Protein AF-A0A653VV09-F1 (afdb_monomer_lite)

Foldseek 3Di:
DDDDDDDDDPVPDPPPDDDPPDPPPPDPDPDPPDPDPDDDPPPPDDDDDDDDDDDDDDDDDDDDDDDDDDDDDDDDDDDDDDDDDDDDDDDDDDDDDPDCVVVVVVVVVVVVVCCVVVVVVCVVVCVVVCCVVCVVVPDAADDWDWDDAQDWDDGHQKTWHGDWHWDADPVQWIWIPPTKIAGQDAPPVSWADWDWKKKFFDQVPDGPFIKIWTWDRHDHGGMTHTGITGPHHDDPRTDIIIMGHHD

pLDDT: mean 71.34, std 20.52, range [32.19, 98.06]

Sequence (247 aa):
MSDEKPPESPWDRPYQGDPPPDTSYRGPEQVPQQPPYGQQPPAYGAPPQGQPHPYGQQPHPQQNPYGGQPTGYPQQPPYGQPPYGAPGGYAYGGPVKKSNTTRNVLLIVLGVVILFFAGCAALVIGLVAGVDNAVEEGITGGDPVVVEEGEAFSFDGLDADQGWSMGRENVGGSTIKGLRVTATEEGPLGSGISSVLIFRFYAGSENIAEITCSGNQVGVGESSRMDCFSADAVPRGYDEIRVGGYF

Secondary structure (DSSP, 8-state):
----PPPPPGGGS---PPPPP-TT---------PPPS--PPP---PPPP--PPPP------------------------------------PPPP----THHHHHHHHHHHHHHHHHHHHHHHHHHHHHHHHHHHHHSS-SSPPEEE-TT--EEETTEEEPTT-EEEE-TTS-EEEES-EEEE-S--TTSSPBP-EEEEEEEETTEEEEEEEEEE--B-BT-EEEEEEE-SSPPPTT--EEEEEEE-

Radius of gyration: 41.55 Å; chains: 1; bounding box: 114×61×120 Å

Structure (mmCIF, N/CA/C/O backbone):
data_AF-A0A653VV09-F1
#
_entry.id   AF-A0A653VV09-F1
#
loop_
_atom_site.group_PDB
_atom_site.id
_atom_site.type_symbol
_atom_site.label_atom_id
_atom_site.label_alt_id
_atom_site.label_comp_id
_atom_site.label_asym_id
_atom_site.label_entity_id
_atom_site.label_seq_id
_atom_site.pdbx_PDB_ins_code
_atom_site.Cartn_x
_atom_site.Cartn_y
_atom_site.Cartn_z
_atom_site.occupancy
_atom_site.B_iso_or_equiv
_atom_site.auth_seq_id
_atom_site.auth_comp_id
_atom_site.auth_asym_id
_atom_site.auth_atom_id
_atom_site.pdbx_PDB_model_num
ATOM 1 N N . MET A 1 1 ? -21.104 4.087 51.522 1.00 49.75 1 MET A N 1
ATOM 2 C CA . MET A 1 1 ? -20.381 3.755 50.282 1.00 49.75 1 MET A CA 1
ATOM 3 C C . MET A 1 1 ? -21.415 3.854 49.189 1.00 49.75 1 MET A C 1
ATOM 5 O O . MET A 1 1 ? -22.287 3.003 49.128 1.00 49.75 1 MET A O 1
ATOM 9 N N . SER A 1 2 ? -21.438 4.993 48.506 1.00 59.56 2 SER A N 1
ATOM 10 C CA . SER A 1 2 ? -22.367 5.244 47.409 1.00 59.56 2 SER A CA 1
ATOM 11 C C . SER A 1 2 ? -21.684 4.759 46.137 1.00 59.56 2 SER A C 1
ATOM 13 O O . SER A 1 2 ? -20.599 5.241 45.823 1.00 59.56 2 SER A O 1
ATOM 15 N N . ASP A 1 3 ? -22.279 3.771 45.476 1.00 58.28 3 ASP A N 1
ATOM 16 C CA . ASP A 1 3 ? -21.852 3.286 44.167 1.00 58.28 3 ASP A CA 1
ATOM 17 C C . ASP A 1 3 ? -22.173 4.349 43.113 1.00 58.28 3 ASP A C 1
ATOM 19 O O . ASP A 1 3 ? -23.327 4.547 42.728 1.00 58.28 3 ASP A O 1
ATOM 23 N N . GLU A 1 4 ? -21.149 5.076 42.676 1.00 63.06 4 GLU A N 1
ATOM 24 C CA . GLU A 1 4 ? -21.255 6.030 41.578 1.00 63.06 4 GLU A CA 1
ATOM 25 C C . GLU A 1 4 ? -21.076 5.257 40.262 1.00 63.06 4 GLU A C 1
ATOM 27 O O . GLU A 1 4 ? -19.996 4.751 39.956 1.00 63.06 4 GLU A O 1
ATOM 32 N N . LYS A 1 5 ? -22.178 5.082 39.518 1.00 66.81 5 LYS A N 1
ATOM 33 C CA . LYS A 1 5 ? -22.192 4.404 38.213 1.00 66.81 5 LYS A CA 1
ATOM 34 C C . LYS A 1 5 ? -21.286 5.188 37.243 1.00 66.81 5 LYS A C 1
ATOM 36 O O . LYS A 1 5 ? -21.496 6.393 37.100 1.00 66.81 5 LYS A O 1
ATOM 41 N N . PRO A 1 6 ? -20.314 4.545 36.568 1.00 75.88 6 PRO A N 1
ATOM 42 C CA . PRO A 1 6 ? -19.439 5.230 35.624 1.00 75.88 6 PRO A CA 1
ATOM 43 C C . PRO A 1 6 ? -20.242 5.819 34.448 1.00 75.88 6 PRO A C 1
ATOM 45 O O . PRO A 1 6 ? -21.268 5.245 34.064 1.00 75.88 6 PRO A O 1
ATOM 48 N N . PRO A 1 7 ? -19.807 6.964 33.888 1.00 74.25 7 PRO A N 1
ATOM 49 C CA . PRO A 1 7 ? -20.471 7.593 32.751 1.00 74.25 7 PRO A CA 1
ATOM 50 C C . PRO A 1 7 ? -20.451 6.660 31.535 1.00 74.25 7 PRO A C 1
ATOM 52 O O . PRO A 1 7 ? -19.431 6.047 31.226 1.00 74.25 7 PRO A O 1
ATOM 55 N N . GLU A 1 8 ? -21.595 6.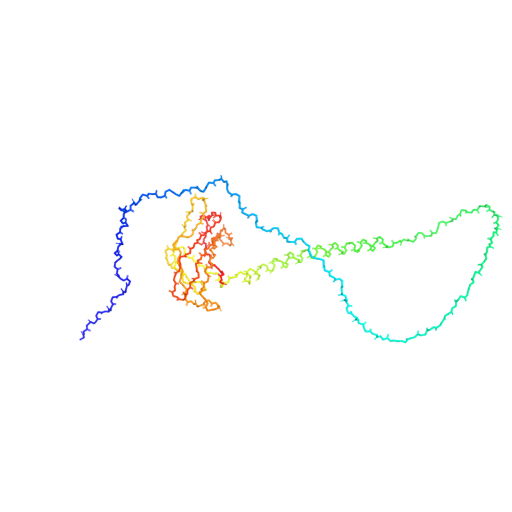544 30.861 1.00 69.75 8 GLU A N 1
ATOM 56 C CA . GLU A 1 8 ? -21.763 5.699 29.676 1.00 69.75 8 GLU A CA 1
ATOM 57 C C . GLU A 1 8 ? -20.874 6.192 28.525 1.00 69.75 8 GLU A C 1
ATOM 59 O O . GLU A 1 8 ? -20.805 7.391 28.234 1.00 69.75 8 GLU A O 1
ATOM 64 N N . SER A 1 9 ? -20.179 5.250 27.885 1.00 71.56 9 SER A N 1
ATOM 65 C CA . SER A 1 9 ? -19.297 5.504 26.750 1.00 71.56 9 SER A CA 1
ATOM 66 C C . SER A 1 9 ? -20.107 6.042 25.560 1.00 71.56 9 SER A C 1
ATOM 68 O O . SER A 1 9 ? -21.168 5.493 25.252 1.00 71.56 9 SER A O 1
ATOM 70 N N . PRO A 1 10 ? -19.625 7.068 24.829 1.00 74.38 10 PRO A N 1
ATOM 71 C CA . PRO A 1 10 ? -20.278 7.562 23.612 1.00 74.38 10 PRO A CA 1
ATOM 72 C C . PRO A 1 10 ? -20.514 6.476 22.550 1.00 74.38 10 PRO A C 1
ATOM 74 O O . PRO A 1 10 ? -21.385 6.638 21.695 1.00 74.38 10 PRO A O 1
ATOM 77 N N . TRP A 1 11 ? -19.760 5.377 22.629 1.00 70.12 11 TRP A N 1
ATOM 78 C CA . TRP A 1 11 ? -19.778 4.254 21.696 1.00 70.12 11 TRP A CA 1
ATOM 79 C C . TRP A 1 11 ? -20.849 3.194 22.004 1.00 70.12 11 TRP A C 1
ATOM 81 O O . TRP A 1 11 ? -21.142 2.378 21.137 1.00 70.12 11 TRP A O 1
ATOM 91 N N . ASP A 1 12 ? -21.495 3.235 23.178 1.00 72.31 12 ASP A N 1
ATOM 92 C CA . ASP A 1 12 ? -22.568 2.294 23.558 1.00 72.31 12 ASP A CA 1
ATOM 93 C C . ASP A 1 12 ? -23.956 2.701 23.021 1.00 72.31 12 ASP A C 1
ATOM 95 O O . ASP A 1 12 ? -24.977 2.090 23.351 1.00 72.31 12 ASP A O 1
ATOM 99 N N . ARG A 1 13 ? -24.036 3.745 22.184 1.00 73.75 13 ARG A N 1
ATOM 100 C CA . ARG A 1 13 ? -25.310 4.163 21.587 1.00 73.75 13 ARG A CA 1
ATOM 101 C C . ARG A 1 13 ? -25.714 3.182 20.480 1.00 73.75 13 ARG A C 1
ATOM 103 O O . ARG A 1 13 ? -24.983 3.059 19.498 1.00 73.75 13 ARG A O 1
ATOM 110 N N . PRO A 1 14 ? -26.888 2.528 20.570 1.00 67.94 14 PRO A N 1
ATOM 111 C CA . PRO A 1 14 ? -27.385 1.705 19.479 1.00 67.94 14 PRO A CA 1
ATOM 112 C C . PRO A 1 14 ? -27.566 2.572 18.231 1.00 67.94 14 PRO A C 1
ATOM 114 O O . PRO A 1 14 ? -28.184 3.637 18.292 1.00 67.94 14 PRO A O 1
ATOM 117 N N . TYR A 1 15 ? -27.011 2.106 17.112 1.00 62.84 15 TYR A N 1
ATOM 118 C CA . TYR A 1 15 ? -27.116 2.742 15.802 1.00 62.84 15 TYR A CA 1
ATOM 119 C C . TYR A 1 15 ? -28.603 2.859 15.431 1.00 62.84 15 TYR A C 1
ATOM 121 O O . TYR A 1 15 ? -29.245 1.882 15.042 1.00 62.84 15 TYR A O 1
ATOM 129 N N . GLN A 1 16 ? -29.182 4.047 15.608 1.00 65.50 16 GLN A N 1
ATOM 130 C CA . GLN A 1 16 ? -30.487 4.372 15.044 1.00 65.50 16 GLN A CA 1
ATOM 131 C C . GLN A 1 16 ? -30.248 4.578 13.554 1.00 65.50 16 GLN A C 1
ATOM 133 O O . GLN A 1 16 ? -29.708 5.601 13.154 1.00 65.50 16 GLN A O 1
ATOM 138 N N . GLY A 1 17 ? -30.550 3.552 12.756 1.00 61.41 17 GLY A N 1
ATOM 139 C CA . GLY A 1 17 ? -30.434 3.635 11.307 1.00 61.41 17 GLY A CA 1
ATOM 140 C C . GLY A 1 17 ? -31.207 4.844 10.792 1.00 61.41 17 GLY A C 1
ATOM 141 O O . GLY A 1 17 ? -32.377 5.024 11.138 1.00 61.41 17 GLY A O 1
ATOM 142 N N . ASP A 1 18 ? -30.542 5.667 9.987 1.00 68.44 18 ASP A N 1
ATOM 143 C CA . ASP A 1 18 ? -31.197 6.766 9.297 1.00 68.44 18 ASP A CA 1
ATOM 144 C C . ASP A 1 18 ? -32.377 6.222 8.472 1.00 68.44 18 ASP A C 1
ATOM 146 O O . ASP A 1 18 ? -32.260 5.160 7.842 1.00 68.44 18 ASP A O 1
ATOM 150 N N . PRO A 1 19 ? -33.535 6.908 8.468 1.00 67.19 19 PRO A N 1
ATOM 151 C CA . PRO A 1 19 ? -34.626 6.536 7.585 1.00 67.19 19 PRO A CA 1
ATOM 152 C C . PRO A 1 19 ? -34.139 6.584 6.126 1.00 67.19 19 PRO A C 1
ATOM 154 O O . PRO A 1 19 ? -33.339 7.455 5.770 1.00 67.19 19 PRO A O 1
ATOM 157 N N . PRO A 1 20 ? -34.606 5.662 5.263 1.00 66.44 20 PRO A N 1
ATOM 158 C CA . PRO A 1 20 ? -34.226 5.661 3.858 1.00 66.44 20 PRO A CA 1
ATOM 159 C C . PRO A 1 20 ? -34.555 7.022 3.227 1.00 66.44 20 PRO A C 1
ATOM 161 O O . PRO A 1 20 ? -35.585 7.612 3.571 1.00 66.44 20 PRO A O 1
ATOM 164 N N . PRO A 1 21 ? -33.716 7.528 2.305 1.00 61.69 21 PRO A N 1
ATOM 165 C CA . PRO A 1 21 ? -33.980 8.794 1.643 1.00 61.69 21 PRO A CA 1
ATOM 166 C C . PRO A 1 21 ? -35.345 8.740 0.952 1.00 61.69 21 PRO A C 1
ATOM 168 O O . PRO A 1 21 ? -35.639 7.831 0.171 1.00 61.69 21 PRO A O 1
ATOM 171 N N . ASP A 1 22 ? -36.183 9.721 1.280 1.00 51.59 22 ASP A N 1
ATOM 172 C CA . ASP A 1 22 ? -37.487 9.936 0.672 1.00 51.59 22 ASP A CA 1
ATOM 173 C C . ASP A 1 22 ? -37.309 10.129 -0.843 1.00 51.59 22 ASP A C 1
ATOM 175 O O . ASP A 1 22 ? -36.738 11.110 -1.318 1.00 51.59 22 ASP A O 1
ATOM 179 N N . THR A 1 23 ? -37.772 9.146 -1.614 1.00 57.16 23 THR A N 1
ATOM 180 C CA . THR A 1 23 ? -37.676 9.112 -3.080 1.00 57.16 23 THR A CA 1
ATOM 181 C C . THR A 1 23 ? -38.815 9.877 -3.766 1.00 57.16 23 THR A C 1
ATOM 183 O O . THR A 1 23 ? -38.954 9.803 -4.989 1.00 57.16 23 THR A O 1
ATOM 186 N N . SER A 1 24 ? -39.631 10.639 -3.025 1.00 55.91 24 SER A N 1
ATOM 187 C CA . SER A 1 24 ? -40.835 11.282 -3.571 1.00 55.91 24 SER A CA 1
ATOM 188 C C . SER A 1 24 ? -40.633 12.640 -4.262 1.00 55.91 24 SER A C 1
ATOM 190 O O . SER A 1 24 ? -41.573 13.141 -4.876 1.00 55.91 24 SER A O 1
ATOM 192 N N . TYR A 1 25 ? -39.415 13.193 -4.313 1.00 51.22 25 TYR A N 1
ATOM 193 C CA . TYR A 1 25 ? -39.096 14.365 -5.149 1.00 51.22 25 TYR A CA 1
ATOM 194 C C . TYR A 1 25 ? -38.284 13.992 -6.395 1.00 51.22 25 TYR A C 1
ATOM 196 O O . TYR A 1 25 ? -37.183 14.487 -6.636 1.00 51.22 25 TYR A O 1
ATOM 204 N N . ARG A 1 26 ? -38.860 13.138 -7.247 1.00 50.38 26 ARG A N 1
ATOM 205 C CA . ARG A 1 26 ? -38.414 12.989 -8.637 1.00 50.38 26 ARG A CA 1
ATOM 206 C C . ARG A 1 26 ? -38.991 14.154 -9.448 1.00 50.38 26 ARG A C 1
ATOM 208 O O . ARG A 1 26 ? -40.058 14.052 -10.048 1.00 50.38 26 ARG A O 1
ATOM 215 N N . GLY A 1 27 ? -38.312 15.301 -9.395 1.00 58.81 27 GLY A N 1
ATOM 216 C CA . GLY A 1 27 ? -38.525 16.379 -10.362 1.00 58.81 27 GLY A CA 1
ATOM 217 C C . GLY A 1 27 ? -38.292 15.859 -11.789 1.00 58.81 27 GLY A C 1
ATOM 218 O O . GLY A 1 27 ? -37.592 14.857 -11.954 1.00 58.81 27 GLY A O 1
ATOM 219 N N . PRO A 1 28 ? -38.889 16.480 -12.822 1.00 55.88 28 PRO A N 1
ATOM 220 C CA . PRO A 1 28 ? -38.735 16.013 -14.194 1.00 55.88 28 PRO A CA 1
ATOM 221 C C . PRO A 1 28 ? -37.249 15.914 -14.547 1.00 55.88 28 PRO A C 1
ATOM 223 O O . PRO A 1 28 ? -36.509 16.890 -14.430 1.00 55.88 28 PRO A O 1
ATOM 226 N N . GLU A 1 29 ? -36.839 14.709 -14.947 1.00 48.62 29 GLU A N 1
ATOM 227 C CA . GLU A 1 29 ? -35.510 14.378 -15.450 1.00 48.62 29 GLU A CA 1
ATOM 228 C C . GLU A 1 29 ? -35.106 15.399 -16.519 1.00 48.62 29 GLU A C 1
ATOM 230 O O . GLU A 1 29 ? -35.602 15.388 -17.648 1.00 48.62 29 GLU A O 1
ATOM 235 N N . GLN A 1 30 ? -34.201 16.309 -16.154 1.00 51.00 30 GLN A N 1
ATOM 236 C CA . GLN A 1 30 ? -33.442 17.072 -17.129 1.00 51.00 30 GLN A CA 1
ATOM 237 C C . GLN A 1 30 ? -32.500 16.087 -17.809 1.00 51.00 30 GLN A C 1
ATOM 239 O O . GLN A 1 30 ? -31.419 15.778 -17.314 1.00 51.00 30 GLN A O 1
ATOM 244 N N . VAL A 1 31 ? -32.956 15.559 -18.941 1.00 51.38 31 VAL A N 1
ATOM 245 C CA . VAL A 1 31 ? -32.124 14.836 -19.896 1.00 51.38 31 VAL A CA 1
ATOM 246 C C . VAL A 1 31 ? -30.911 15.726 -20.189 1.00 51.38 31 VAL A C 1
ATOM 248 O O . VAL A 1 31 ? -31.111 16.853 -20.658 1.00 51.38 31 VAL A O 1
ATOM 251 N N . PRO A 1 32 ? -29.668 15.289 -19.919 1.00 51.50 32 PRO A N 1
ATOM 252 C CA . PRO A 1 32 ? -28.501 16.037 -20.347 1.00 51.50 32 PRO A CA 1
ATOM 253 C C . PRO A 1 32 ? -28.559 16.106 -21.871 1.00 51.50 32 PRO A C 1
ATOM 255 O O . PRO A 1 32 ? -28.442 15.087 -22.554 1.00 51.50 32 PRO A O 1
ATOM 258 N N . GLN A 1 33 ? -28.818 17.295 -22.413 1.00 48.38 33 GLN A N 1
ATOM 259 C CA . GLN A 1 33 ? -28.704 17.518 -23.845 1.00 48.38 33 GLN A CA 1
ATOM 260 C C . GLN A 1 33 ? -27.260 17.205 -24.235 1.00 48.38 33 GLN A C 1
ATOM 262 O O . GLN A 1 33 ? -26.325 17.861 -23.777 1.00 48.38 33 GLN A O 1
ATOM 267 N N . GLN A 1 34 ? -27.085 16.174 -25.060 1.00 54.12 34 GLN A N 1
ATOM 268 C CA . GLN A 1 34 ? -25.824 15.930 -25.743 1.00 54.12 34 GLN A CA 1
ATOM 269 C C . GLN A 1 34 ? -25.443 17.206 -26.507 1.00 54.12 34 GLN A C 1
ATOM 271 O O . GLN A 1 34 ? -26.285 17.742 -27.237 1.00 54.12 34 GLN A O 1
ATOM 276 N N . PRO A 1 35 ? -24.210 17.719 -26.357 1.00 56.56 35 PRO A N 1
ATOM 277 C CA . PRO A 1 35 ? -23.775 18.853 -27.149 1.00 56.56 35 PRO A CA 1
ATOM 278 C C . PRO A 1 35 ? -23.811 18.468 -28.637 1.00 56.56 35 PRO A C 1
ATOM 280 O O . PRO A 1 35 ? -23.436 17.346 -28.995 1.00 56.56 35 PRO A O 1
ATOM 283 N N . PRO A 1 36 ? -24.271 19.369 -29.520 1.00 52.34 36 PRO A N 1
ATOM 284 C CA . PRO A 1 36 ? -24.321 19.100 -30.945 1.00 52.34 36 PRO A CA 1
ATOM 285 C C . PRO A 1 36 ? -22.901 18.846 -31.459 1.00 52.34 36 PRO A C 1
ATOM 287 O O . PRO A 1 36 ? -22.010 19.685 -31.317 1.00 52.34 36 PRO A O 1
ATOM 290 N N . TYR A 1 37 ? -22.695 17.683 -32.074 1.00 53.69 37 TYR A N 1
ATOM 291 C CA . TYR A 1 37 ? -21.517 17.414 -32.889 1.00 53.69 37 TYR A CA 1
ATOM 292 C C . TYR A 1 37 ? -21.451 18.470 -34.000 1.00 53.69 37 TYR A C 1
ATOM 294 O O . TYR A 1 37 ? -22.259 18.440 -34.926 1.00 53.69 37 TYR A O 1
ATOM 302 N N . GLY A 1 38 ? -20.517 19.422 -33.894 1.00 59.34 38 GLY A N 1
ATOM 303 C CA . GLY A 1 38 ? -20.300 20.416 -34.950 1.00 59.34 38 GLY A CA 1
ATOM 304 C C . GLY A 1 38 ? -19.819 21.808 -34.543 1.00 59.34 38 GLY A C 1
ATOM 305 O O . GLY A 1 38 ? -20.048 22.742 -35.303 1.00 59.34 38 GLY A O 1
ATOM 306 N N . GLN A 1 39 ? -19.159 21.992 -33.398 1.00 49.75 39 GLN A N 1
ATOM 307 C CA . GLN A 1 39 ? -18.447 23.244 -33.109 1.00 49.75 39 GLN A CA 1
ATOM 308 C C . GLN A 1 39 ? -16.959 22.943 -32.939 1.00 49.75 39 GLN A C 1
ATOM 310 O O . GLN A 1 39 ? -16.514 22.361 -31.953 1.00 49.75 39 GLN A O 1
ATOM 315 N N . GLN A 1 40 ? -16.208 23.300 -33.975 1.00 55.59 40 GLN A N 1
ATOM 316 C CA . GLN A 1 40 ? -14.755 23.280 -34.023 1.00 55.59 40 GLN A CA 1
ATOM 317 C C . GLN A 1 40 ? -14.213 24.233 -32.937 1.00 55.59 40 GLN A C 1
ATOM 319 O O . GLN A 1 40 ? -14.667 25.379 -32.875 1.00 55.59 40 GLN A O 1
ATOM 324 N N . PRO A 1 41 ? -13.282 23.806 -32.064 1.00 58.59 41 PRO A N 1
ATOM 325 C CA . PRO A 1 41 ? -12.718 24.694 -31.052 1.00 58.59 41 PRO A CA 1
ATOM 326 C C . PRO A 1 41 ? -11.999 25.875 -31.730 1.00 58.59 41 PRO A C 1
ATOM 328 O O . PRO A 1 41 ? -11.417 25.690 -32.806 1.00 58.59 41 PRO A O 1
ATOM 331 N N . PRO A 1 42 ? -11.999 27.084 -31.134 1.00 56.50 42 PRO A N 1
ATOM 332 C CA . PRO A 1 42 ? -11.167 28.163 -31.635 1.00 56.50 42 PRO A CA 1
ATOM 333 C C . PRO A 1 42 ? -9.713 27.697 -31.595 1.00 56.50 42 PRO A C 1
ATOM 335 O O . PRO A 1 42 ? -9.215 27.278 -30.550 1.00 56.50 42 PRO A O 1
ATOM 338 N N . ALA A 1 43 ? -9.050 27.741 -32.750 1.00 50.81 43 ALA A N 1
ATOM 339 C CA . ALA A 1 43 ? -7.630 27.468 -32.862 1.00 50.81 43 ALA A CA 1
ATOM 340 C C . ALA A 1 43 ? -6.881 28.451 -31.955 1.00 50.81 43 ALA A C 1
ATOM 342 O O . ALA A 1 43 ? -6.778 29.642 -32.252 1.00 50.81 43 ALA A O 1
ATOM 343 N N . TYR A 1 44 ? -6.398 27.948 -30.822 1.00 47.41 44 TYR A N 1
ATOM 344 C CA . TYR A 1 44 ? -5.503 28.694 -29.960 1.00 47.41 44 TYR A CA 1
ATOM 345 C C . TYR A 1 44 ? -4.209 28.949 -30.739 1.00 47.41 44 TYR A C 1
ATOM 347 O O . TYR A 1 44 ? -3.513 28.015 -31.127 1.00 47.41 44 TYR A O 1
ATOM 355 N N . GLY A 1 45 ? -3.991 30.235 -31.014 1.00 47.16 45 GLY A N 1
ATOM 356 C CA . GLY A 1 45 ? -2.782 30.912 -31.480 1.00 47.16 45 GLY A CA 1
ATOM 357 C C . GLY A 1 45 ? -1.639 30.065 -32.033 1.00 47.16 45 GLY A C 1
ATOM 358 O O . GLY A 1 45 ? -0.918 29.398 -31.298 1.00 47.16 45 GLY A O 1
ATOM 359 N N . ALA A 1 46 ? -1.385 30.241 -33.329 1.00 53.09 46 ALA A N 1
ATOM 360 C CA . ALA A 1 46 ? -0.085 29.989 -33.932 1.00 53.09 46 ALA A CA 1
ATOM 361 C C . ALA A 1 46 ? 1.043 30.697 -33.144 1.00 53.09 46 ALA A C 1
ATOM 363 O O . ALA A 1 46 ? 0.845 31.830 -32.692 1.00 53.09 46 ALA A O 1
ATOM 364 N N . PRO A 1 47 ? 2.239 30.094 -33.010 1.00 55.56 47 PRO A N 1
ATOM 365 C CA . PRO A 1 47 ? 3.397 30.803 -32.481 1.00 55.56 47 PRO A CA 1
ATOM 366 C C . PRO A 1 47 ? 3.771 31.962 -33.427 1.00 55.56 47 PRO A C 1
ATOM 368 O O . PRO A 1 47 ? 3.784 31.768 -34.648 1.00 55.56 47 PRO A O 1
ATOM 371 N N . PRO A 1 48 ? 4.073 33.167 -32.909 1.00 53.22 48 PRO A N 1
ATOM 372 C CA . PRO A 1 48 ? 4.459 34.294 -33.745 1.00 53.22 48 PRO A CA 1
ATOM 373 C C . PRO A 1 48 ? 5.779 33.990 -34.459 1.00 53.22 48 PRO A C 1
ATOM 375 O O . PRO A 1 48 ? 6.825 33.792 -33.842 1.00 53.22 48 PRO A O 1
ATOM 378 N N . GLN A 1 49 ? 5.717 33.965 -35.787 1.00 53.19 49 GLN A N 1
ATOM 379 C CA . GLN A 1 49 ? 6.887 34.010 -36.647 1.00 53.19 49 GLN A CA 1
ATOM 380 C C . GLN A 1 49 ? 7.417 35.449 -36.695 1.00 53.19 49 GLN A C 1
ATOM 382 O O . GLN A 1 49 ? 6.689 36.370 -37.054 1.00 53.19 49 GLN A O 1
ATOM 387 N N . GLY A 1 50 ? 8.708 35.610 -36.402 1.00 54.50 50 GLY A N 1
ATOM 388 C CA . GLY A 1 50 ? 9.528 36.702 -36.924 1.00 54.50 50 GLY A CA 1
ATOM 389 C C . GLY A 1 50 ? 9.650 37.958 -36.058 1.00 54.50 50 GLY A C 1
ATOM 390 O O . GLY A 1 50 ? 8.875 38.899 -36.193 1.00 54.50 50 GLY A O 1
ATOM 391 N N . GLN A 1 51 ? 10.755 38.050 -35.314 1.00 45.41 51 GLN A N 1
ATOM 392 C CA . GLN A 1 51 ? 11.489 39.309 -35.170 1.00 45.41 51 GLN A CA 1
ATOM 393 C C . GLN A 1 51 ? 12.997 39.058 -35.366 1.00 45.41 51 GLN A C 1
ATOM 395 O O . GLN A 1 51 ? 13.529 38.102 -34.803 1.00 45.41 51 GLN A O 1
ATOM 400 N N . PRO A 1 52 ? 13.695 39.871 -36.183 1.00 52.16 52 PRO A N 1
ATOM 401 C CA . PRO A 1 52 ? 15.128 39.727 -36.424 1.00 52.16 52 PRO A CA 1
ATOM 402 C C . PRO A 1 52 ? 15.940 40.250 -35.232 1.00 52.16 52 PRO A C 1
ATOM 404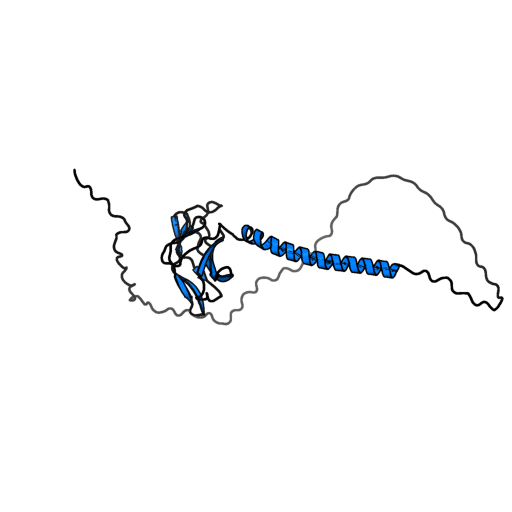 O O . PRO A 1 52 ? 15.836 41.419 -34.861 1.00 52.16 52 PRO A O 1
ATOM 407 N N . HIS A 1 53 ? 16.776 39.391 -34.647 1.00 52.19 53 HIS A N 1
ATOM 408 C CA . HIS A 1 53 ? 17.729 39.790 -33.614 1.00 52.19 53 HIS A CA 1
ATOM 409 C C . HIS A 1 53 ? 18.977 40.450 -34.232 1.00 52.19 53 HIS A C 1
ATOM 411 O O . HIS A 1 53 ? 19.565 39.892 -35.164 1.00 52.19 53 HIS A O 1
ATOM 417 N N . PRO A 1 54 ? 19.405 41.622 -33.727 1.00 48.31 54 PRO A N 1
ATOM 418 C CA . PRO A 1 54 ? 20.622 42.289 -34.165 1.00 48.31 54 PRO A CA 1
ATOM 419 C C . PRO A 1 54 ? 21.869 41.623 -33.566 1.00 48.31 54 PRO A C 1
ATOM 421 O O . PRO A 1 54 ? 21.939 41.329 -32.375 1.00 48.31 54 PRO A O 1
ATOM 424 N N . TYR A 1 55 ? 22.867 41.416 -34.423 1.00 47.28 55 TYR A N 1
ATOM 425 C CA . TYR A 1 55 ? 24.223 40.989 -34.082 1.00 47.28 55 TYR A CA 1
ATOM 426 C C . TYR A 1 55 ? 24.877 41.928 -33.056 1.00 47.28 55 TYR A C 1
ATOM 428 O O . TYR A 1 55 ? 24.883 43.144 -33.251 1.00 47.28 55 TYR A O 1
ATOM 436 N N . GLY A 1 56 ? 25.517 41.372 -32.021 1.00 46.50 56 GLY A N 1
ATOM 437 C CA . GLY A 1 56 ? 26.307 42.170 -31.086 1.00 46.50 56 GLY A CA 1
ATOM 438 C C . GLY A 1 56 ? 27.133 41.372 -30.076 1.00 46.50 56 GLY A C 1
ATOM 439 O O . GLY A 1 56 ? 26.600 40.901 -29.085 1.00 46.50 56 GLY A O 1
ATOM 440 N N . GLN A 1 57 ? 28.447 41.348 -30.326 1.00 43.69 57 GLN A N 1
ATOM 441 C CA . GLN A 1 57 ? 29.555 41.423 -29.356 1.00 43.69 57 GLN A CA 1
ATOM 442 C C . GLN A 1 57 ? 29.743 40.280 -28.340 1.00 43.69 57 GLN A C 1
ATOM 444 O O . GLN A 1 57 ? 29.032 40.162 -27.348 1.00 43.69 57 GLN A O 1
ATOM 449 N N . GLN A 1 58 ? 30.829 39.524 -28.533 1.00 42.09 58 GLN A N 1
ATOM 450 C CA . GLN A 1 58 ? 31.394 38.603 -27.546 1.00 42.09 58 GLN A CA 1
ATOM 451 C C . GLN A 1 58 ? 32.692 39.200 -26.948 1.00 42.09 58 GLN A C 1
ATOM 453 O O . GLN A 1 58 ? 33.465 39.793 -27.706 1.00 42.09 58 GLN A O 1
ATOM 458 N N . PRO A 1 59 ? 32.959 39.071 -25.628 1.00 45.81 59 PRO A N 1
ATOM 459 C CA . PRO A 1 59 ? 34.025 39.802 -24.941 1.00 45.81 59 PRO A CA 1
ATOM 460 C C . PRO A 1 59 ? 35.403 39.131 -25.030 1.00 45.81 59 PRO A C 1
ATOM 462 O O . PRO A 1 59 ? 35.538 37.909 -25.080 1.00 45.81 59 PRO A O 1
ATOM 465 N N . HIS A 1 60 ? 36.423 39.983 -24.982 1.00 46.59 60 HIS A N 1
ATOM 466 C CA . HIS A 1 60 ? 37.855 39.687 -24.937 1.00 46.59 60 HIS A CA 1
ATOM 467 C C . HIS A 1 60 ? 38.284 38.831 -23.730 1.00 46.59 60 HIS A C 1
ATOM 469 O O . HIS A 1 60 ? 37.771 39.023 -22.627 1.00 46.59 60 HIS A O 1
ATOM 475 N N . PRO A 1 61 ? 39.374 38.057 -23.887 1.00 44.72 61 PRO A N 1
ATOM 476 C CA . PRO A 1 61 ? 40.416 38.042 -22.864 1.00 44.72 61 PRO A CA 1
ATOM 477 C C . PRO A 1 61 ? 41.804 38.395 -23.431 1.00 44.72 61 PRO A C 1
ATOM 479 O O . PRO A 1 61 ? 42.353 37.721 -24.293 1.00 44.72 61 PRO A O 1
ATOM 482 N N . GLN A 1 62 ? 42.313 39.512 -22.911 1.00 43.44 62 GLN A N 1
ATOM 483 C CA . GLN A 1 62 ? 43.614 39.721 -22.262 1.00 43.44 62 GLN A CA 1
ATOM 484 C C . GLN A 1 62 ? 44.941 39.279 -22.929 1.00 43.44 62 GLN A C 1
ATOM 486 O O . GLN A 1 62 ? 45.219 38.114 -23.189 1.00 43.44 62 GLN A O 1
ATOM 491 N N . GLN A 1 63 ? 45.800 40.295 -23.076 1.00 44.56 63 GLN A N 1
ATOM 492 C CA . GLN A 1 63 ? 47.212 40.322 -23.478 1.00 44.56 63 GLN A CA 1
ATOM 493 C C . GLN A 1 63 ? 48.174 39.539 -22.565 1.00 44.56 63 GLN A C 1
ATOM 495 O O . GLN A 1 63 ? 48.027 39.579 -21.345 1.00 44.56 63 GLN A O 1
ATOM 500 N N . ASN A 1 64 ? 49.269 39.022 -23.150 1.00 44.62 64 ASN A N 1
ATOM 501 C CA . ASN A 1 64 ? 50.647 39.258 -22.670 1.00 44.62 64 ASN A CA 1
ATOM 502 C C . ASN A 1 64 ? 51.704 38.966 -23.778 1.00 44.62 64 ASN A C 1
ATOM 504 O O . ASN A 1 64 ? 51.343 38.355 -24.784 1.00 44.62 64 ASN A O 1
ATOM 508 N N . PRO A 1 65 ? 52.965 39.457 -23.677 1.00 56.97 65 PRO A N 1
ATOM 509 C CA . PRO A 1 65 ? 53.651 40.113 -24.790 1.00 56.97 65 PRO A CA 1
ATOM 510 C C . PRO A 1 65 ? 55.086 39.573 -25.045 1.00 56.97 65 PRO A C 1
ATOM 512 O O . PRO A 1 65 ? 55.582 38.707 -24.335 1.00 56.97 65 PRO A O 1
ATOM 515 N N . TYR A 1 66 ? 55.770 40.187 -26.020 1.00 32.19 66 TYR A N 1
ATOM 516 C CA . TYR A 1 66 ? 57.215 40.131 -26.322 1.00 32.19 66 TYR A CA 1
ATOM 517 C C . TYR A 1 66 ? 57.797 38.918 -27.078 1.00 32.19 66 TYR A C 1
ATOM 519 O O . TYR A 1 66 ? 57.934 37.829 -26.536 1.00 32.19 66 TYR A O 1
ATOM 527 N N . GLY A 1 67 ? 58.332 39.196 -28.283 1.00 36.91 67 GLY A N 1
ATOM 528 C CA . GLY A 1 67 ? 59.517 38.491 -28.795 1.00 36.91 67 GLY A CA 1
ATOM 529 C C . GLY A 1 67 ? 59.709 38.383 -30.318 1.00 36.91 67 GLY A C 1
ATOM 530 O O . GLY A 1 67 ? 59.476 37.321 -30.868 1.00 36.91 67 GLY A O 1
ATOM 531 N N . GLY A 1 68 ? 60.211 39.444 -30.970 1.00 37.44 68 GLY A N 1
ATOM 532 C CA . GLY A 1 68 ? 61.340 39.377 -31.930 1.00 37.44 68 GLY A CA 1
ATOM 533 C C . GLY A 1 68 ? 61.215 38.713 -33.324 1.00 37.44 68 GLY A C 1
ATOM 534 O O . GLY A 1 68 ? 61.225 37.499 -33.455 1.00 37.44 68 GLY A O 1
ATOM 535 N N . GLN A 1 69 ? 61.278 39.561 -34.365 1.00 35.53 69 GLN A N 1
ATOM 536 C CA . GLN A 1 69 ? 61.802 39.381 -35.752 1.00 35.53 69 GLN A CA 1
ATOM 537 C C . GLN A 1 69 ? 63.168 38.625 -35.849 1.00 35.53 69 GLN A C 1
ATOM 539 O O . GLN A 1 69 ? 63.768 38.429 -34.793 1.00 35.53 69 GLN A O 1
ATOM 544 N N . PRO A 1 70 ? 63.805 38.374 -37.037 1.00 52.59 70 PRO A N 1
ATOM 545 C CA . PRO A 1 70 ? 63.400 38.581 -38.450 1.00 52.59 70 PRO A CA 1
ATOM 546 C C . PRO A 1 70 ? 63.821 37.479 -39.489 1.00 52.59 70 PRO A C 1
ATOM 548 O O . PRO A 1 70 ? 64.690 36.655 -39.247 1.00 52.59 70 PRO A O 1
ATOM 551 N N . THR A 1 71 ? 63.239 37.576 -40.698 1.00 39.81 71 THR A N 1
ATOM 552 C CA . THR A 1 71 ? 63.834 37.473 -42.064 1.00 39.81 71 THR A CA 1
ATOM 553 C C . THR A 1 71 ? 64.756 36.310 -42.490 1.00 39.81 71 THR A C 1
ATOM 555 O O . THR A 1 71 ? 65.859 36.155 -41.981 1.00 39.81 71 THR A O 1
ATOM 558 N N . GLY A 1 72 ? 64.410 35.659 -43.618 1.00 33.59 72 GLY A N 1
ATOM 559 C CA . GLY A 1 72 ? 65.390 34.966 -44.475 1.00 33.59 72 GLY A CA 1
ATOM 560 C C . GLY A 1 72 ? 64.812 34.084 -45.597 1.00 33.59 72 GLY A C 1
ATOM 561 O O . GLY A 1 72 ? 64.610 32.895 -45.398 1.00 33.59 72 GLY A O 1
ATOM 562 N N . TYR A 1 73 ? 64.605 34.649 -46.793 1.00 36.31 73 TYR A N 1
ATOM 563 C CA . TYR A 1 73 ? 64.785 33.935 -48.080 1.00 36.31 73 TYR A CA 1
ATOM 564 C C . TYR A 1 73 ? 66.297 33.971 -48.419 1.00 36.31 73 TYR A C 1
ATOM 566 O O . TYR A 1 73 ? 66.931 34.913 -47.931 1.00 36.31 73 TYR A O 1
ATOM 574 N N . PRO A 1 74 ? 66.914 33.088 -49.251 1.00 53.31 74 PRO A N 1
ATOM 575 C CA . PRO A 1 74 ? 66.357 32.501 -50.486 1.00 53.31 74 PRO A CA 1
ATOM 576 C C . PRO A 1 74 ? 66.863 31.073 -50.879 1.00 53.31 74 PRO A C 1
ATOM 578 O O . PRO A 1 74 ? 67.670 30.461 -50.193 1.00 53.31 74 PRO A O 1
ATOM 581 N N . GLN A 1 75 ? 66.446 30.633 -52.081 1.00 35.50 75 GLN A N 1
ATOM 582 C CA . GLN A 1 75 ? 67.253 29.975 -53.140 1.00 35.50 75 GLN A CA 1
ATOM 583 C C . GLN A 1 75 ? 66.994 28.488 -53.524 1.00 35.50 75 GLN A C 1
ATOM 585 O O . GLN A 1 75 ? 67.190 27.561 -52.748 1.00 35.50 75 GLN A O 1
ATOM 590 N N . GLN A 1 76 ? 66.622 28.301 -54.805 1.00 44.81 76 GLN A N 1
ATOM 591 C CA . GLN A 1 76 ? 66.770 27.096 -55.656 1.00 44.81 76 GLN A CA 1
ATOM 592 C C . GLN A 1 76 ? 68.256 26.746 -55.886 1.00 44.81 76 GLN A C 1
ATOM 594 O O . GLN A 1 76 ? 69.069 27.674 -55.873 1.00 44.81 76 GLN A O 1
ATOM 599 N N . PRO A 1 77 ? 68.636 25.476 -56.177 1.00 53.56 77 PRO A N 1
ATOM 600 C CA . PRO A 1 77 ? 68.846 24.998 -57.574 1.00 53.56 77 PRO A CA 1
ATOM 601 C C . PRO A 1 77 ? 68.699 23.443 -57.723 1.00 53.56 77 PRO A C 1
ATOM 603 O O . PRO A 1 77 ? 68.206 22.805 -56.799 1.00 53.56 77 PRO A O 1
ATOM 606 N N . PRO A 1 78 ? 69.197 22.757 -58.780 1.00 46.38 78 PRO A N 1
ATOM 607 C CA . PRO A 1 78 ? 68.903 22.854 -60.215 1.00 46.38 78 PRO A CA 1
ATOM 608 C C . PRO A 1 78 ? 68.491 21.496 -60.860 1.00 46.38 78 PRO A C 1
ATOM 610 O O . PRO A 1 78 ? 68.596 20.422 -60.275 1.00 46.38 78 PRO A O 1
ATOM 613 N N . TYR A 1 79 ? 68.052 21.571 -62.119 1.00 41.09 79 TYR A N 1
ATOM 614 C CA . TYR A 1 79 ? 67.684 20.474 -63.030 1.00 41.09 79 TYR A CA 1
ATOM 615 C C . TYR A 1 79 ? 68.896 19.619 -63.468 1.00 41.09 79 TYR A C 1
ATOM 617 O O . TYR A 1 79 ? 69.939 20.176 -63.807 1.00 41.09 79 TYR A O 1
ATOM 625 N N . GLY A 1 80 ? 68.732 18.293 -63.578 1.00 40.22 80 GLY A N 1
ATOM 626 C CA . GLY A 1 80 ? 69.706 17.388 -64.207 1.00 40.22 80 GLY A CA 1
ATOM 627 C C . GLY A 1 80 ? 69.052 16.119 -64.776 1.00 40.22 80 GLY A C 1
ATOM 628 O O . GLY A 1 80 ? 68.422 15.366 -64.040 1.00 40.22 80 GLY A O 1
ATOM 629 N N . GLN A 1 81 ? 69.192 15.899 -66.090 1.00 36.59 81 GLN A N 1
ATOM 630 C CA . GLN A 1 81 ? 68.952 14.616 -66.782 1.00 36.59 81 GLN A CA 1
ATOM 631 C C . GLN A 1 81 ? 70.297 13.846 -66.980 1.00 36.59 81 GLN A C 1
ATOM 633 O O . GLN A 1 81 ? 71.330 14.339 -66.533 1.00 36.59 81 GLN A O 1
ATOM 638 N N . PRO A 1 82 ? 70.350 12.703 -67.704 1.00 60.53 82 PRO A N 1
ATOM 639 C CA . PRO A 1 82 ? 70.270 11.317 -67.224 1.00 60.53 82 PRO A CA 1
ATOM 640 C C . PRO A 1 82 ? 71.605 10.542 -67.416 1.00 60.53 82 PRO A C 1
ATOM 642 O O . PRO A 1 82 ? 72.540 11.057 -68.028 1.00 60.53 82 PRO A O 1
ATOM 645 N N . PRO A 1 83 ? 71.701 9.266 -66.986 1.00 37.19 83 PRO A N 1
ATOM 646 C CA . PRO A 1 83 ? 72.334 8.298 -67.888 1.00 37.19 83 PRO A CA 1
ATOM 647 C C . PRO A 1 83 ? 71.626 6.938 -67.966 1.00 37.19 83 PRO A C 1
ATOM 649 O O . PRO A 1 83 ? 71.258 6.309 -66.978 1.00 37.19 83 PRO A O 1
ATOM 652 N N . TYR A 1 84 ? 71.491 6.499 -69.212 1.00 40.41 84 TYR A N 1
ATOM 653 C CA . TYR A 1 84 ? 71.063 5.193 -69.687 1.00 40.41 84 TYR A CA 1
ATOM 654 C C . TYR A 1 84 ? 72.187 4.166 -69.481 1.00 40.41 84 TYR A C 1
ATOM 656 O O . TYR A 1 84 ? 73.312 4.406 -69.919 1.00 40.41 84 TYR A O 1
ATOM 664 N N . GLY A 1 85 ? 71.898 3.014 -68.867 1.00 39.16 85 GLY A N 1
ATOM 665 C CA . GLY A 1 85 ? 72.858 1.913 -68.840 1.00 39.16 85 GLY A CA 1
ATOM 666 C C . GLY A 1 85 ? 72.525 0.738 -67.917 1.00 39.16 85 GLY A C 1
ATOM 667 O O . GLY A 1 85 ? 72.416 0.901 -66.710 1.00 39.16 85 GLY A O 1
ATOM 668 N N . ALA A 1 86 ? 72.529 -0.444 -68.537 1.00 38.03 86 ALA A N 1
ATOM 669 C CA . ALA A 1 86 ? 72.863 -1.767 -68.000 1.00 38.03 86 ALA A CA 1
ATOM 670 C C . ALA A 1 86 ? 71.715 -2.698 -67.516 1.00 38.03 86 ALA A C 1
ATOM 672 O O . ALA A 1 86 ? 70.948 -2.347 -66.621 1.00 38.03 86 ALA A O 1
ATOM 673 N N . PRO A 1 87 ? 71.623 -3.919 -68.094 1.00 46.94 87 PRO A N 1
ATOM 674 C CA . PRO A 1 87 ? 70.639 -4.943 -67.758 1.00 46.94 87 PRO A CA 1
ATOM 675 C C . PRO A 1 87 ? 71.164 -5.936 -66.705 1.00 46.94 87 PRO A C 1
ATOM 677 O O . PRO A 1 87 ? 72.337 -6.299 -66.709 1.00 46.94 87 PRO A O 1
ATOM 680 N N . GLY A 1 88 ? 70.255 -6.473 -65.887 1.00 41.25 88 GLY A N 1
ATOM 681 C CA . GLY A 1 88 ? 70.471 -7.710 -65.130 1.00 41.25 88 GLY A CA 1
ATOM 682 C C . GLY A 1 88 ? 70.693 -7.524 -63.628 1.00 41.25 88 GLY A C 1
ATOM 683 O O . GLY A 1 88 ? 71.587 -6.808 -63.194 1.00 41.25 88 GLY A O 1
ATOM 684 N N . GLY A 1 89 ? 69.893 -8.231 -62.828 1.00 36.41 89 GLY A N 1
ATOM 685 C CA . GLY A 1 89 ? 70.118 -8.358 -61.390 1.00 36.41 89 GLY A CA 1
ATOM 686 C C . GLY A 1 89 ? 68.852 -8.726 -60.631 1.00 36.41 89 GLY A C 1
ATOM 687 O O . GLY A 1 89 ? 68.104 -7.856 -60.202 1.00 36.41 89 GLY A O 1
ATOM 688 N N . TYR A 1 90 ? 68.618 -10.025 -60.455 1.00 43.25 90 TYR A N 1
ATOM 689 C CA . TYR A 1 90 ? 67.625 -10.561 -59.529 1.00 43.25 90 TYR A CA 1
ATOM 690 C C . TYR A 1 90 ? 67.961 -10.090 -58.106 1.00 43.25 90 TYR A C 1
ATOM 692 O O . TYR A 1 90 ? 68.963 -10.512 -57.529 1.00 43.25 90 TYR A O 1
ATOM 700 N N . ALA A 1 91 ? 67.147 -9.192 -57.549 1.00 38.19 91 ALA A N 1
ATOM 701 C CA . ALA A 1 91 ? 67.312 -8.725 -56.180 1.00 38.19 91 ALA A CA 1
ATOM 702 C C . ALA A 1 91 ? 66.707 -9.746 -55.206 1.00 38.19 91 ALA A C 1
ATOM 704 O O . ALA A 1 91 ? 65.499 -9.969 -55.151 1.00 38.19 91 ALA A O 1
ATOM 705 N N . TYR A 1 92 ? 67.613 -10.374 -54.465 1.00 42.16 92 TYR A N 1
ATOM 706 C CA . TYR A 1 92 ? 67.408 -11.290 -53.352 1.00 42.16 92 TYR A CA 1
ATOM 707 C C . TYR A 1 92 ? 66.408 -10.727 -52.325 1.00 42.16 92 TYR A C 1
ATOM 709 O O . TYR A 1 92 ? 66.551 -9.596 -51.859 1.00 42.16 92 TYR A O 1
ATOM 717 N N . GLY A 1 93 ? 65.410 -11.532 -51.950 1.00 46.34 93 GLY A N 1
ATOM 718 C CA . GLY A 1 93 ? 64.451 -11.204 -50.898 1.00 46.34 93 GLY A CA 1
ATOM 719 C C . GLY A 1 93 ? 65.152 -10.981 -49.557 1.00 46.34 93 GLY A C 1
ATOM 720 O O . GLY A 1 93 ? 65.859 -11.856 -49.059 1.00 46.34 93 GLY A O 1
ATOM 721 N N . GLY A 1 94 ? 64.959 -9.799 -48.971 1.00 50.09 94 GLY A N 1
ATOM 722 C CA . GLY A 1 94 ? 65.389 -9.513 -47.605 1.00 50.09 94 GLY A CA 1
ATOM 723 C C . GLY A 1 94 ? 64.623 -10.362 -46.578 1.00 50.09 94 GLY A C 1
ATOM 724 O O . GLY A 1 94 ? 63.519 -10.833 -46.862 1.00 50.09 94 GLY A O 1
ATOM 725 N N . PRO A 1 95 ? 65.177 -10.564 -45.369 1.00 54.88 95 PRO A N 1
ATOM 726 C CA . PRO A 1 95 ? 64.513 -11.332 -44.324 1.00 54.88 95 PRO A CA 1
ATOM 727 C C . PRO A 1 95 ? 63.184 -10.673 -43.943 1.00 54.88 95 PRO A C 1
ATOM 729 O O . PRO A 1 95 ? 63.137 -9.512 -43.528 1.00 54.88 95 PRO A O 1
ATOM 732 N N . VAL A 1 96 ? 62.094 -11.431 -44.075 1.00 58.06 96 VAL A N 1
ATOM 733 C CA . VAL A 1 96 ? 60.751 -11.012 -43.666 1.00 58.06 96 VAL A CA 1
ATOM 734 C C . VAL A 1 96 ? 60.782 -10.767 -42.157 1.00 58.06 96 VAL A C 1
ATOM 736 O O . VAL A 1 96 ? 60.868 -11.708 -41.367 1.00 58.06 96 VAL A O 1
ATOM 739 N N . LYS A 1 97 ? 60.748 -9.499 -41.728 1.00 61.00 97 LYS A N 1
ATOM 740 C CA . LYS A 1 97 ? 60.597 -9.163 -40.307 1.00 61.00 97 LYS A CA 1
ATOM 741 C C . LYS A 1 97 ? 59.263 -9.734 -39.836 1.00 61.00 97 LYS A C 1
ATOM 743 O O . LYS A 1 97 ? 58.207 -9.239 -40.221 1.00 61.00 97 LYS A O 1
ATOM 748 N N . LYS A 1 98 ? 59.312 -10.780 -39.008 1.00 59.09 98 LYS A N 1
ATOM 749 C CA . LYS A 1 98 ? 58.131 -11.359 -38.364 1.00 59.09 98 LYS A CA 1
ATOM 750 C C . LYS A 1 98 ? 57.519 -10.288 -37.463 1.00 59.09 98 LYS A C 1
ATOM 752 O O . LYS A 1 98 ? 58.059 -9.977 -36.402 1.00 59.09 98 LYS A O 1
ATOM 757 N N . SER A 1 99 ? 56.431 -9.674 -37.913 1.00 60.94 99 SER A N 1
ATOM 758 C CA . SER A 1 99 ? 55.736 -8.667 -37.130 1.00 60.94 99 SER A CA 1
ATOM 759 C C . SER A 1 99 ? 55.006 -9.371 -35.987 1.00 60.94 99 SER A C 1
ATOM 761 O O . SER A 1 99 ? 54.069 -10.142 -36.174 1.00 60.94 99 SER A O 1
ATOM 763 N N . ASN A 1 100 ? 55.431 -9.089 -34.757 1.00 65.44 100 ASN A N 1
ATOM 764 C CA . ASN A 1 100 ? 54.654 -9.453 -33.571 1.00 65.44 100 ASN A CA 1
ATOM 765 C C . ASN A 1 100 ? 53.384 -8.589 -33.449 1.00 65.44 100 ASN A C 1
ATOM 767 O O . ASN A 1 100 ? 52.629 -8.751 -32.501 1.00 65.44 100 ASN A O 1
ATOM 771 N N . THR A 1 101 ? 53.129 -7.699 -34.416 1.00 70.31 101 THR A N 1
ATOM 772 C CA . THR A 1 101 ? 51.939 -6.853 -34.516 1.00 70.31 101 THR A CA 1
ATOM 773 C C . THR A 1 101 ? 50.663 -7.676 -34.439 1.00 70.31 101 THR A C 1
ATOM 775 O O . THR A 1 101 ? 49.806 -7.352 -33.632 1.00 70.31 101 THR A O 1
ATOM 778 N N . THR A 1 102 ? 50.552 -8.789 -35.168 1.00 70.88 102 THR A N 1
ATOM 779 C CA . THR A 1 102 ? 49.345 -9.633 -35.115 1.00 70.88 102 THR A CA 1
ATOM 780 C C . THR A 1 102 ? 49.161 -10.277 -33.742 1.00 70.88 102 THR A C 1
ATOM 782 O O . THR A 1 102 ? 48.045 -10.355 -33.241 1.00 70.88 102 THR A O 1
ATOM 785 N N . ARG A 1 103 ? 50.259 -10.676 -33.087 1.00 78.19 103 ARG A N 1
ATOM 786 C CA . ARG A 1 103 ? 50.226 -11.227 -31.725 1.00 78.19 103 ARG A CA 1
ATOM 787 C C . ARG A 1 103 ? 49.838 -10.160 -30.698 1.00 78.19 103 ARG A C 1
ATOM 789 O O . ARG A 1 103 ? 49.028 -10.436 -29.826 1.00 78.19 103 ARG A O 1
ATOM 796 N N . ASN A 1 104 ? 50.374 -8.950 -30.820 1.00 76.44 104 ASN A N 1
ATOM 797 C CA . ASN A 1 104 ? 50.071 -7.841 -29.916 1.00 76.44 104 ASN A CA 1
ATOM 798 C C . ASN A 1 104 ? 48.632 -7.347 -30.101 1.00 76.44 104 ASN A C 1
ATOM 800 O O . ASN A 1 104 ? 47.940 -7.126 -29.116 1.00 76.44 104 ASN A O 1
ATOM 804 N N . VAL A 1 105 ? 48.154 -7.251 -31.345 1.00 82.62 105 VAL A N 1
ATOM 805 C CA . VAL A 1 105 ? 46.758 -6.909 -31.649 1.00 82.62 105 VAL A CA 1
ATOM 806 C C . VAL A 1 105 ? 45.817 -7.981 -31.099 1.00 82.62 105 VAL A C 1
ATOM 808 O O . VAL A 1 105 ? 44.836 -7.639 -30.452 1.00 82.62 105 VAL A O 1
ATOM 811 N N . LEU A 1 106 ? 46.141 -9.268 -31.260 1.00 84.12 106 LEU A N 1
ATOM 812 C CA . LEU A 1 106 ? 45.324 -10.355 -30.715 1.00 84.12 106 LEU A CA 1
ATOM 813 C C . LEU A 1 106 ? 45.289 -10.351 -29.177 1.00 84.12 106 LEU A C 1
ATOM 815 O O . LEU A 1 106 ? 44.233 -10.580 -28.597 1.00 84.12 106 LEU A O 1
ATOM 819 N N . LEU A 1 107 ? 46.406 -10.035 -28.513 1.00 85.12 107 LEU A N 1
ATOM 820 C CA . LEU A 1 107 ? 46.451 -9.891 -27.053 1.00 85.12 107 LEU A CA 1
ATOM 821 C C . LEU A 1 107 ? 45.644 -8.683 -26.557 1.00 85.12 107 LEU A C 1
ATOM 823 O O . LEU A 1 107 ? 44.961 -8.796 -25.544 1.00 85.12 107 LEU A O 1
ATOM 827 N N . ILE A 1 108 ? 45.678 -7.557 -27.277 1.00 85.75 108 ILE A N 1
ATOM 828 C CA . ILE A 1 108 ? 44.866 -6.375 -26.950 1.00 85.75 108 ILE A CA 1
ATOM 829 C C . ILE A 1 108 ? 43.378 -6.685 -27.135 1.00 85.75 108 ILE A C 1
ATOM 831 O O . ILE A 1 108 ? 42.587 -6.397 -26.243 1.00 85.75 108 ILE A O 1
ATOM 835 N N . VAL A 1 109 ? 42.995 -7.320 -28.246 1.00 87.50 109 VAL A N 1
ATOM 836 C CA . VAL A 1 109 ? 41.599 -7.711 -28.502 1.00 87.50 109 VAL A CA 1
ATOM 837 C C . VAL A 1 109 ? 41.110 -8.690 -27.436 1.00 87.50 109 VAL A C 1
ATOM 839 O O . VAL A 1 109 ? 40.035 -8.488 -26.881 1.00 87.50 109 VAL A O 1
ATOM 842 N N . LEU A 1 110 ? 41.909 -9.700 -27.081 1.00 87.62 110 LEU A N 1
ATOM 843 C CA . LEU A 1 110 ? 41.564 -10.635 -26.010 1.00 87.62 110 LEU A CA 1
ATOM 844 C C . LEU A 1 110 ? 41.429 -9.922 -24.654 1.00 87.62 110 LEU A C 1
ATOM 846 O O . LEU A 1 110 ? 40.494 -10.202 -23.910 1.00 87.62 110 LEU A O 1
ATOM 850 N N . GLY A 1 111 ? 42.317 -8.968 -24.358 1.00 87.81 111 GLY A N 1
ATOM 851 C CA . GLY A 1 111 ? 42.246 -8.146 -23.151 1.00 87.81 111 GLY A CA 1
ATOM 852 C C . GLY A 1 111 ? 40.967 -7.310 -23.078 1.00 87.81 111 GLY A C 1
ATOM 853 O O . GLY A 1 111 ? 40.304 -7.313 -22.046 1.00 87.81 111 GLY A O 1
ATOM 854 N N . VAL A 1 112 ? 40.573 -6.658 -24.177 1.00 86.50 112 VAL A N 1
ATOM 855 C CA . VAL A 1 112 ? 39.326 -5.875 -24.257 1.00 86.50 112 VAL A CA 1
ATOM 856 C C . VAL A 1 112 ? 38.100 -6.773 -24.114 1.00 86.50 112 VAL A C 1
ATOM 858 O O . VAL A 1 112 ? 37.167 -6.413 -23.407 1.00 86.50 112 VAL A O 1
ATOM 861 N N . VAL A 1 113 ? 38.111 -7.955 -24.731 1.00 86.62 113 VAL A N 1
ATOM 862 C CA . VAL A 1 113 ? 37.016 -8.927 -24.625 1.00 86.62 113 VAL A CA 1
ATOM 863 C C . VAL A 1 113 ? 36.854 -9.412 -23.183 1.00 86.62 113 VAL A C 1
ATOM 865 O O . VAL A 1 113 ? 35.745 -9.397 -22.656 1.00 86.62 113 VAL A O 1
ATOM 868 N N . ILE A 1 114 ? 37.949 -9.778 -22.512 1.00 85.88 114 ILE A N 1
ATOM 869 C CA . ILE A 1 114 ? 37.910 -10.191 -21.102 1.00 85.88 114 ILE A CA 1
ATOM 870 C C . ILE A 1 114 ? 37.446 -9.034 -20.215 1.00 85.88 114 ILE A C 1
ATOM 872 O O . ILE A 1 114 ? 36.612 -9.250 -19.344 1.00 85.88 114 ILE A O 1
ATOM 876 N N . LEU A 1 115 ? 37.930 -7.811 -20.448 1.00 83.81 115 LEU A N 1
ATOM 877 C CA . LEU A 1 115 ? 37.525 -6.636 -19.676 1.00 83.81 115 LEU A CA 1
ATOM 878 C C . LEU A 1 115 ? 36.043 -6.293 -19.890 1.00 83.81 115 LEU A C 1
ATOM 880 O O . LEU A 1 115 ? 35.365 -5.905 -18.946 1.00 83.81 115 LEU A O 1
ATOM 884 N N . PHE A 1 116 ? 35.528 -6.484 -21.106 1.00 83.31 116 PHE A N 1
ATOM 885 C CA . PHE A 1 116 ? 34.118 -6.293 -21.429 1.00 83.31 116 PHE A CA 1
ATOM 886 C C . PHE A 1 116 ? 33.239 -7.334 -20.726 1.00 83.31 116 PHE A C 1
ATOM 888 O O . PHE A 1 116 ? 32.283 -6.969 -20.049 1.00 83.31 116 PHE A O 1
ATOM 895 N N . PHE A 1 117 ? 33.595 -8.621 -20.797 1.00 84.94 117 PHE A N 1
ATOM 896 C CA . PHE A 1 117 ? 32.833 -9.677 -20.124 1.00 84.94 117 PHE A CA 1
ATOM 897 C C . PHE A 1 117 ? 32.950 -9.615 -18.596 1.00 84.94 117 PHE A C 1
ATOM 899 O O . PHE A 1 117 ? 31.945 -9.778 -17.909 1.00 84.94 117 PHE A O 1
ATOM 906 N N . ALA A 1 118 ? 34.134 -9.327 -18.053 1.00 78.25 118 ALA A N 1
ATOM 907 C CA . ALA A 1 118 ? 34.330 -9.129 -16.618 1.00 78.25 118 ALA A CA 1
ATOM 908 C C . ALA A 1 118 ? 33.623 -7.859 -16.122 1.00 78.25 118 ALA A C 1
ATOM 910 O O . ALA A 1 118 ? 33.043 -7.875 -15.042 1.00 78.25 118 ALA A O 1
ATOM 911 N N . GLY A 1 119 ? 33.614 -6.785 -16.918 1.00 78.31 119 GLY A N 1
ATOM 912 C CA . GLY A 1 119 ? 32.868 -5.561 -16.625 1.00 78.31 119 GLY A CA 1
ATOM 913 C C . GLY A 1 119 ? 31.356 -5.785 -16.624 1.00 78.31 119 GLY A C 1
ATOM 914 O O . GLY A 1 119 ? 30.679 -5.365 -15.690 1.00 78.31 119 GLY A O 1
ATOM 915 N N . CYS A 1 120 ? 30.823 -6.514 -17.608 1.00 75.12 120 CYS A N 1
ATOM 916 C CA . CYS A 1 120 ? 29.414 -6.910 -17.625 1.00 75.12 120 CYS A CA 1
ATOM 917 C C . CYS A 1 120 ? 29.063 -7.829 -16.448 1.00 75.12 120 CYS A C 1
ATOM 919 O O . CYS A 1 120 ? 28.040 -7.618 -15.808 1.00 75.12 120 CYS A O 1
ATOM 921 N N . ALA A 1 121 ? 29.909 -8.809 -16.120 1.00 74.19 121 ALA A N 1
ATOM 922 C CA . ALA A 1 121 ? 29.686 -9.682 -14.969 1.00 74.19 121 ALA A CA 1
ATOM 923 C C . ALA A 1 121 ? 29.732 -8.906 -13.643 1.00 74.19 121 ALA A C 1
ATOM 925 O O . ALA A 1 121 ? 28.880 -9.122 -12.789 1.00 74.19 121 ALA A O 1
ATOM 926 N N . ALA A 1 122 ? 30.667 -7.965 -13.485 1.00 69.88 122 ALA A N 1
ATOM 927 C CA . ALA A 1 122 ? 30.743 -7.096 -12.313 1.00 69.88 122 ALA A CA 1
ATOM 928 C C . ALA A 1 122 ? 29.534 -6.154 -12.207 1.00 69.88 122 ALA A C 1
ATOM 930 O O . ALA A 1 122 ? 29.049 -5.933 -11.103 1.00 69.88 122 ALA A O 1
ATOM 931 N N . LEU A 1 123 ? 29.006 -5.649 -13.328 1.00 67.94 123 LEU A N 1
ATOM 932 C CA . LEU A 1 123 ? 27.754 -4.887 -13.338 1.00 67.94 123 LEU A CA 1
ATOM 933 C C . LEU A 1 123 ? 26.561 -5.752 -12.933 1.00 67.94 123 LEU A C 1
ATOM 935 O O . LEU A 1 123 ? 25.755 -5.312 -12.127 1.00 67.94 123 LEU A O 1
ATOM 939 N N . VAL A 1 124 ? 26.455 -6.982 -13.438 1.00 68.06 124 VAL A N 1
ATOM 940 C CA . VAL A 1 124 ? 25.358 -7.893 -13.069 1.00 68.06 124 VAL A CA 1
ATOM 941 C C . VAL A 1 124 ? 25.455 -8.304 -11.596 1.00 68.06 124 VAL A C 1
ATOM 943 O O . VAL A 1 124 ? 24.454 -8.269 -10.894 1.00 68.06 124 VAL A O 1
ATOM 946 N N . ILE A 1 125 ? 26.650 -8.628 -11.095 1.00 64.38 125 ILE A N 1
ATOM 947 C CA . ILE A 1 125 ? 26.864 -8.981 -9.681 1.00 64.38 125 ILE A CA 1
ATOM 948 C C . ILE A 1 125 ? 26.649 -7.764 -8.772 1.00 64.38 125 ILE A C 1
ATOM 950 O O . ILE A 1 125 ? 26.028 -7.895 -7.724 1.00 64.38 125 ILE A O 1
ATOM 954 N N . GLY A 1 126 ? 27.116 -6.580 -9.175 1.00 58.47 126 GLY A N 1
ATOM 955 C CA . GLY A 1 126 ? 26.889 -5.330 -8.449 1.00 58.47 126 GLY A CA 1
ATOM 956 C C . GLY A 1 126 ? 25.420 -4.911 -8.439 1.00 58.47 126 GLY A C 1
ATOM 957 O O . GLY A 1 126 ? 24.955 -4.382 -7.438 1.00 58.47 126 GLY A O 1
ATOM 958 N N . LEU A 1 127 ? 24.671 -5.202 -9.507 1.00 55.66 127 LEU A N 1
ATOM 959 C CA . LEU A 1 127 ? 23.223 -5.020 -9.534 1.00 55.66 127 LEU A CA 1
ATOM 960 C C . LEU A 1 127 ? 22.539 -5.998 -8.579 1.00 55.66 127 LEU A C 1
ATOM 962 O O . LEU A 1 127 ? 21.757 -5.545 -7.765 1.00 55.66 127 LEU A O 1
ATOM 966 N N . VAL A 1 128 ? 22.871 -7.294 -8.591 1.00 55.94 128 VAL A N 1
ATOM 967 C CA . VAL A 1 128 ? 22.244 -8.280 -7.685 1.00 55.94 128 VAL A CA 1
ATOM 968 C C . VAL A 1 128 ? 22.575 -8.002 -6.212 1.00 55.94 128 VAL A C 1
ATOM 970 O O . VAL A 1 128 ? 21.671 -7.979 -5.389 1.00 55.94 128 VAL A O 1
ATOM 973 N N . ALA A 1 129 ? 23.833 -7.698 -5.877 1.00 53.97 129 ALA A N 1
ATOM 974 C CA . ALA A 1 129 ? 24.224 -7.319 -4.512 1.00 53.97 129 ALA A CA 1
ATOM 975 C C . ALA A 1 129 ? 23.709 -5.924 -4.098 1.00 53.97 129 ALA A C 1
ATOM 977 O O . ALA A 1 129 ? 23.596 -5.617 -2.910 1.00 53.97 129 ALA A O 1
ATOM 978 N N . GLY A 1 130 ? 23.415 -5.071 -5.081 1.00 47.59 130 GLY A N 1
ATOM 979 C CA . GLY A 1 130 ? 22.771 -3.780 -4.890 1.00 47.59 130 GLY A CA 1
ATOM 980 C C . GLY A 1 130 ? 21.259 -3.888 -4.721 1.00 47.59 130 GLY A C 1
ATOM 981 O O . GLY A 1 130 ? 20.699 -3.037 -4.053 1.00 47.59 130 GLY A O 1
ATOM 982 N N . VAL A 1 131 ? 20.592 -4.914 -5.258 1.00 49.72 131 VAL A N 1
ATOM 983 C CA . VAL A 1 131 ? 19.134 -5.082 -5.121 1.00 49.72 131 VAL A CA 1
ATOM 984 C C . VAL A 1 131 ? 18.759 -5.448 -3.684 1.00 49.72 131 VAL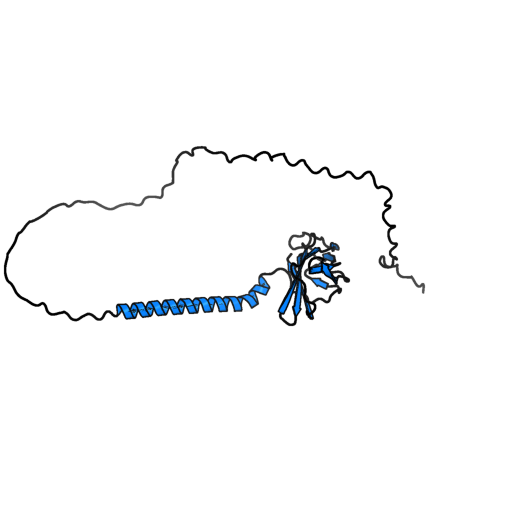 A C 1
ATOM 986 O O . VAL A 1 131 ? 17.779 -4.913 -3.180 1.00 49.72 131 VAL A O 1
ATOM 989 N N . ASP A 1 132 ? 19.575 -6.230 -2.976 1.00 47.97 132 ASP A N 1
ATOM 990 C CA . ASP A 1 132 ? 19.281 -6.574 -1.575 1.00 47.97 132 ASP A CA 1
ATOM 991 C C . ASP A 1 132 ? 19.393 -5.368 -0.616 1.00 47.97 132 ASP A C 1
ATOM 993 O O . ASP A 1 132 ? 18.746 -5.372 0.420 1.00 47.97 132 ASP A O 1
ATOM 997 N N . ASN A 1 133 ? 20.153 -4.315 -0.966 1.00 45.69 133 ASN A N 1
ATOM 998 C CA . ASN A 1 133 ? 20.281 -3.092 -0.146 1.00 45.69 133 ASN A CA 1
ATOM 999 C C . ASN A 1 133 ? 19.511 -1.881 -0.718 1.00 45.69 133 ASN A C 1
ATOM 1001 O O . ASN A 1 133 ? 19.112 -0.989 0.020 1.00 45.69 133 ASN A O 1
ATOM 1005 N N . ALA A 1 134 ? 19.280 -1.818 -2.033 1.00 41.28 134 ALA A N 1
ATOM 1006 C CA . ALA A 1 134 ? 18.580 -0.704 -2.681 1.00 41.28 134 ALA A CA 1
ATOM 1007 C C . ALA A 1 134 ? 17.056 -0.892 -2.729 1.00 41.28 134 ALA A C 1
ATOM 1009 O O . ALA A 1 134 ? 16.338 0.067 -3.012 1.00 41.28 134 ALA A O 1
ATOM 1010 N N . VAL A 1 135 ? 16.550 -2.099 -2.454 1.00 46.94 135 VAL A N 1
ATOM 1011 C CA . VAL A 1 135 ? 15.110 -2.311 -2.234 1.00 46.94 135 VAL A CA 1
ATOM 1012 C C . VAL A 1 135 ? 14.678 -1.788 -0.856 1.00 46.94 135 VAL A C 1
ATOM 1014 O O . VAL A 1 135 ? 13.518 -1.424 -0.702 1.00 46.94 135 VAL A O 1
ATOM 1017 N N . GLU A 1 136 ? 15.608 -1.651 0.096 1.00 48.12 136 GLU A N 1
ATOM 1018 C CA . GLU A 1 136 ? 15.345 -1.101 1.436 1.00 48.12 136 GLU A CA 1
ATOM 1019 C C . GLU A 1 136 ? 15.395 0.442 1.463 1.00 48.12 136 GLU A C 1
ATOM 1021 O O . GLU A 1 136 ? 14.584 1.072 2.131 1.00 48.12 136 GLU A O 1
ATOM 1026 N N . GLU A 1 137 ? 16.271 1.085 0.678 1.00 48.09 137 GLU A N 1
ATOM 1027 C CA . GLU A 1 137 ? 16.432 2.556 0.710 1.00 48.09 137 GLU A CA 1
ATOM 1028 C C . GLU A 1 137 ? 15.671 3.329 -0.389 1.00 48.09 137 GLU A C 1
ATOM 1030 O O . GLU A 1 137 ? 15.601 4.559 -0.350 1.00 48.09 137 GLU A O 1
ATOM 1035 N N . GLY A 1 138 ? 15.107 2.650 -1.393 1.00 42.88 138 GLY A N 1
ATOM 1036 C CA . GLY A 1 138 ? 14.498 3.309 -2.559 1.00 42.88 138 GLY A CA 1
ATOM 1037 C C . GLY A 1 138 ? 12.976 3.465 -2.525 1.00 42.88 138 GLY A C 1
ATOM 1038 O O . GLY A 1 138 ? 12.421 4.196 -3.347 1.00 42.88 138 GLY A O 1
ATOM 1039 N N . ILE A 1 139 ? 12.289 2.774 -1.615 1.00 46.50 139 ILE A N 1
ATOM 1040 C CA . ILE A 1 139 ? 10.829 2.684 -1.593 1.00 46.50 139 ILE A CA 1
ATOM 1041 C C . ILE A 1 139 ? 10.370 3.035 -0.186 1.00 46.50 139 ILE A C 1
ATOM 1043 O O . ILE A 1 139 ? 10.194 2.165 0.645 1.00 46.50 139 ILE A O 1
ATOM 1047 N N . THR A 1 140 ? 10.203 4.335 0.045 1.00 55.12 140 THR A N 1
ATOM 1048 C CA . THR A 1 140 ? 8.986 4.857 0.659 1.00 55.12 140 THR A CA 1
ATOM 1049 C C . THR A 1 140 ? 8.527 4.157 1.944 1.00 55.12 140 THR A C 1
ATOM 1051 O O . THR A 1 140 ? 7.934 3.086 1.887 1.00 55.12 140 THR A O 1
ATOM 1054 N N . GLY A 1 141 ? 8.786 4.836 3.058 1.00 62.25 141 GLY A N 1
ATOM 1055 C CA . GLY A 1 141 ? 8.079 4.749 4.321 1.00 62.25 141 GLY A CA 1
ATOM 1056 C C . GLY A 1 141 ? 8.106 3.459 5.127 1.00 62.25 141 GLY A C 1
ATOM 1057 O O . GLY A 1 141 ? 7.521 2.475 4.713 1.00 62.25 141 GLY A O 1
ATOM 1058 N N . GLY A 1 142 ? 8.713 3.519 6.320 1.00 71.25 142 GLY A N 1
ATOM 1059 C CA . GLY A 1 142 ? 8.674 2.476 7.353 1.00 71.25 142 GLY A CA 1
ATOM 1060 C C . GLY A 1 142 ? 9.155 1.075 6.941 1.00 71.25 142 GLY A C 1
ATOM 1061 O O . GLY A 1 142 ? 9.278 0.733 5.769 1.00 71.25 142 GLY A O 1
ATOM 1062 N N . ASP A 1 143 ? 9.401 0.216 7.929 1.00 84.12 143 ASP A N 1
ATOM 1063 C CA . ASP A 1 143 ? 9.532 -1.218 7.659 1.00 84.12 143 ASP A CA 1
ATOM 1064 C C . ASP A 1 143 ? 8.142 -1.792 7.328 1.00 84.12 143 ASP A C 1
ATOM 1066 O O . ASP A 1 143 ? 7.178 -1.481 8.039 1.00 84.12 143 ASP A O 1
ATOM 1070 N N . PRO A 1 144 ? 7.993 -2.637 6.287 1.00 90.81 144 PRO A N 1
ATOM 1071 C CA . PRO A 1 144 ? 6.710 -3.252 5.986 1.00 90.81 144 PRO A CA 1
ATOM 1072 C C . PRO A 1 144 ? 6.172 -4.057 7.170 1.00 90.81 144 PRO A C 1
ATOM 1074 O O . PRO A 1 144 ? 6.888 -4.868 7.762 1.00 90.81 144 PRO A O 1
ATOM 1077 N N . VAL A 1 145 ? 4.886 -3.894 7.471 1.00 93.94 145 VAL A N 1
ATOM 1078 C CA . VAL A 1 145 ? 4.219 -4.608 8.567 1.00 93.94 145 VAL A CA 1
ATOM 1079 C C . VAL A 1 145 ? 3.443 -5.807 8.036 1.00 93.94 145 VAL A C 1
ATOM 1081 O O . VAL A 1 145 ? 2.778 -5.717 7.004 1.00 93.94 145 VAL A O 1
ATOM 1084 N N . VAL A 1 146 ? 3.528 -6.944 8.729 1.00 96.31 146 VAL A N 1
ATOM 1085 C CA . VAL A 1 146 ? 2.701 -8.121 8.427 1.00 96.31 146 VAL A CA 1
ATOM 1086 C C . VAL A 1 146 ? 1.318 -7.907 9.028 1.00 96.31 146 VAL A C 1
ATOM 1088 O O . VAL A 1 146 ? 1.211 -7.551 10.201 1.00 96.31 146 VAL A O 1
ATOM 1091 N N . VAL A 1 147 ? 0.273 -8.120 8.230 1.00 97.25 147 VAL A N 1
ATOM 1092 C CA . VAL A 1 147 ? -1.120 -7.906 8.641 1.00 97.25 147 VAL A CA 1
ATOM 1093 C C . VAL A 1 147 ? -1.983 -9.117 8.312 1.00 97.25 147 VAL A C 1
ATOM 1095 O O . VAL A 1 147 ? -1.733 -9.830 7.338 1.00 97.25 147 VAL A O 1
ATOM 1098 N N . GLU A 1 148 ? -3.038 -9.316 9.096 1.00 96.69 148 GLU A N 1
ATOM 1099 C CA . GLU A 1 148 ? -4.093 -10.283 8.800 1.00 96.69 148 GLU A CA 1
ATOM 1100 C C . GLU A 1 148 ? -5.335 -9.574 8.249 1.00 96.69 148 GLU A C 1
ATOM 1102 O O . GLU A 1 148 ? -5.656 -8.443 8.621 1.00 96.69 148 GLU A O 1
ATOM 1107 N N . GLU A 1 149 ? -6.040 -10.233 7.327 1.00 95.88 149 GLU A N 1
ATOM 1108 C CA . GLU A 1 149 ? -7.223 -9.658 6.687 1.00 95.88 149 GLU A CA 1
ATOM 1109 C C . GLU A 1 149 ? -8.300 -9.289 7.715 1.00 95.88 149 GLU A C 1
ATOM 1111 O O . GLU A 1 149 ? -8.813 -10.138 8.441 1.00 95.88 149 GLU A O 1
ATOM 1116 N N . GLY A 1 150 ? -8.676 -8.009 7.730 1.00 96.50 150 GLY A N 1
ATOM 1117 C CA . GLY A 1 150 ? -9.706 -7.469 8.614 1.00 96.50 150 GLY A CA 1
ATOM 1118 C C . GLY A 1 150 ? -9.231 -7.078 10.007 1.00 96.50 150 GLY A C 1
ATOM 1119 O O . GLY A 1 150 ? -10.030 -6.506 10.753 1.00 96.50 150 GLY A O 1
ATOM 1120 N N . GLU A 1 151 ? -7.963 -7.299 10.347 1.00 98.06 151 GLU A N 1
ATOM 1121 C CA . GLU A 1 151 ? -7.386 -6.811 11.598 1.00 98.06 151 GLU A CA 1
ATOM 1122 C C . GLU A 1 151 ? -6.925 -5.353 11.483 1.00 98.06 151 GLU A C 1
ATOM 1124 O O . GLU A 1 151 ? -6.506 -4.889 10.421 1.00 98.06 151 GLU A O 1
ATOM 1129 N N . ALA A 1 152 ? -7.018 -4.610 12.586 1.00 97.69 152 ALA A N 1
ATOM 1130 C CA . ALA A 1 152 ? -6.447 -3.271 12.659 1.00 97.69 152 ALA A CA 1
ATOM 1131 C C . ALA A 1 152 ? -4.914 -3.351 12.649 1.00 97.69 152 ALA A C 1
ATOM 1133 O O . ALA A 1 152 ? -4.332 -4.271 13.226 1.00 97.69 152 ALA A O 1
ATOM 1134 N N . PHE A 1 153 ? -4.258 -2.371 12.036 1.00 96.88 153 PHE A N 1
ATOM 1135 C CA . PHE A 1 153 ? -2.799 -2.279 12.029 1.00 96.88 153 PHE A CA 1
ATOM 1136 C C . PHE A 1 153 ? -2.351 -0.820 12.013 1.00 96.88 153 PHE A C 1
ATOM 1138 O O . PHE A 1 153 ? -3.090 0.053 11.563 1.00 96.88 153 PHE A O 1
ATOM 1145 N N . SER A 1 154 ? -1.128 -0.569 12.472 1.00 94.50 154 SER A N 1
ATOM 1146 C CA . SER A 1 154 ? -0.501 0.751 12.416 1.00 94.50 154 SER A CA 1
ATOM 1147 C C . SER A 1 154 ? 0.680 0.709 11.458 1.00 94.50 154 SER A C 1
ATOM 1149 O O . SER A 1 154 ? 1.493 -0.216 11.508 1.00 94.50 154 SER A O 1
ATOM 1151 N N . PHE A 1 155 ? 0.779 1.707 10.592 1.00 92.00 155 PHE A N 1
ATOM 1152 C CA . PHE A 1 155 ? 1.883 1.856 9.657 1.00 92.00 155 PHE A CA 1
ATOM 1153 C C . PHE A 1 155 ? 2.182 3.340 9.466 1.00 92.00 155 PHE A C 1
ATOM 1155 O O . PHE A 1 155 ? 1.323 4.081 9.005 1.00 92.00 155 PHE A O 1
ATOM 1162 N N . ASP A 1 156 ? 3.387 3.751 9.855 1.00 89.38 156 ASP A N 1
ATOM 1163 C CA . ASP A 1 156 ? 3.916 5.111 9.703 1.00 89.38 156 ASP A CA 1
ATOM 1164 C C . ASP A 1 156 ? 2.920 6.243 10.024 1.00 89.38 156 ASP A C 1
ATOM 1166 O O . ASP A 1 156 ? 2.415 6.948 9.153 1.00 89.38 156 ASP A O 1
ATOM 1170 N N . GLY A 1 157 ? 2.552 6.368 11.300 1.00 90.19 157 GLY A N 1
ATOM 1171 C CA . GLY A 1 157 ? 1.635 7.424 11.735 1.00 90.19 157 GLY A CA 1
ATOM 1172 C C . GLY A 1 157 ? 0.206 7.298 11.186 1.00 90.19 157 GLY A C 1
ATOM 1173 O O . GLY A 1 157 ? -0.572 8.245 11.305 1.00 90.19 157 GLY A O 1
ATOM 1174 N N . LEU A 1 158 ? -0.163 6.159 10.589 1.00 92.56 158 LEU A N 1
ATOM 1175 C CA . LEU A 1 158 ? -1.527 5.826 10.182 1.00 92.56 158 LEU A CA 1
ATOM 1176 C C . LEU A 1 158 ? -2.018 4.588 10.936 1.00 92.56 158 LEU A C 1
ATOM 1178 O O . LEU A 1 158 ? -1.384 3.537 10.893 1.00 92.56 158 LEU A O 1
ATOM 1182 N N . ASP A 1 159 ? -3.197 4.693 11.541 1.00 96.00 159 ASP A N 1
ATOM 1183 C CA . ASP A 1 159 ? -3.931 3.564 12.110 1.00 96.00 159 ASP A CA 1
ATOM 1184 C C . ASP A 1 159 ? -5.038 3.141 11.145 1.00 96.00 159 ASP A C 1
ATOM 1186 O O . ASP A 1 159 ? -5.956 3.913 10.855 1.00 96.00 159 ASP A O 1
ATOM 1190 N N . ALA A 1 160 ? -4.954 1.917 10.634 1.00 96.56 160 ALA A N 1
ATOM 1191 C CA . ALA A 1 160 ? -5.994 1.302 9.828 1.00 96.56 160 ALA A CA 1
ATOM 1192 C C . ALA A 1 160 ? -7.042 0.622 10.720 1.00 96.56 160 ALA A C 1
ATOM 1194 O O . ALA A 1 160 ? -6.713 -0.193 11.586 1.00 96.56 160 ALA A O 1
ATOM 1195 N N . ASP A 1 161 ? -8.316 0.923 10.473 1.00 97.75 161 ASP A N 1
ATOM 1196 C CA . ASP A 1 161 ? -9.437 0.334 11.203 1.00 97.75 161 ASP A CA 1
ATOM 1197 C C . ASP A 1 161 ? -9.607 -1.157 10.877 1.00 97.75 161 ASP A C 1
ATOM 1199 O O . ASP A 1 161 ? -9.403 -1.595 9.746 1.00 97.75 161 ASP A O 1
ATOM 1203 N N . GLN A 1 162 ? -10.102 -1.927 11.846 1.00 97.94 162 GLN A N 1
ATOM 1204 C CA . GLN A 1 162 ? -10.562 -3.301 11.626 1.00 97.94 162 GLN A CA 1
ATOM 1205 C C . GLN A 1 162 ? -11.760 -3.379 10.656 1.00 97.94 162 GLN A C 1
ATOM 1207 O O . GLN A 1 162 ? -12.543 -2.436 10.509 1.00 97.94 162 GLN A O 1
ATOM 1212 N N . GLY A 1 163 ? -11.973 -4.554 10.060 1.00 96.88 163 GLY A N 1
ATOM 1213 C CA . GLY A 1 163 ? -13.131 -4.851 9.208 1.00 96.88 163 GLY A CA 1
ATOM 1214 C C . GLY A 1 163 ? -12.938 -4.560 7.717 1.00 96.88 163 GLY A C 1
ATOM 1215 O O . GLY A 1 163 ? -13.901 -4.651 6.949 1.00 96.88 163 GLY A O 1
ATOM 1216 N N . TRP A 1 164 ? -11.715 -4.240 7.287 1.00 97.81 164 TRP A N 1
ATOM 1217 C CA . TRP A 1 164 ? -11.362 -4.279 5.870 1.00 97.81 164 TRP A CA 1
ATOM 1218 C C . TRP A 1 164 ? -11.353 -5.724 5.352 1.00 97.81 164 TRP A C 1
ATOM 1220 O O . TRP A 1 164 ? -11.246 -6.679 6.114 1.00 97.81 164 TRP A O 1
ATOM 1230 N N . SER A 1 165 ? -11.538 -5.916 4.051 1.00 96.56 165 SER A N 1
ATOM 1231 C CA . SER A 1 165 ? -11.571 -7.264 3.468 1.00 96.56 165 SER A CA 1
ATOM 1232 C C . SER A 1 165 ? -11.180 -7.269 2.004 1.00 96.56 165 SER A C 1
ATOM 1234 O O . SER A 1 165 ? -11.291 -6.259 1.301 1.00 96.56 165 SER A O 1
ATOM 1236 N N . MET A 1 166 ? -10.779 -8.438 1.527 1.00 94.56 166 MET A N 1
ATOM 1237 C CA . MET A 1 166 ? -10.459 -8.682 0.135 1.00 94.56 166 MET A CA 1
ATOM 1238 C C . MET A 1 166 ? -11.734 -8.729 -0.703 1.00 94.56 166 MET A C 1
ATOM 1240 O O . MET A 1 166 ? -12.614 -9.584 -0.574 1.00 94.56 166 MET A O 1
ATOM 1244 N N . GLY A 1 167 ? -11.827 -7.773 -1.614 1.00 91.56 167 GLY A N 1
ATOM 1245 C CA . GLY A 1 167 ? -12.865 -7.673 -2.616 1.00 91.56 167 GLY A CA 1
ATOM 1246 C C . GLY A 1 167 ? -12.417 -8.217 -3.966 1.00 91.56 167 GLY A C 1
ATOM 1247 O O . GLY A 1 167 ? -11.241 -8.228 -4.320 1.00 91.56 167 GLY A O 1
ATOM 1248 N N . ARG A 1 168 ? -13.405 -8.607 -4.769 1.00 87.75 168 ARG A N 1
ATOM 1249 C CA . ARG A 1 168 ? -13.249 -8.779 -6.214 1.00 87.75 168 ARG A CA 1
ATOM 1250 C C . ARG A 1 168 ? -14.009 -7.689 -6.936 1.00 87.75 168 ARG A C 1
ATOM 1252 O O . ARG A 1 168 ? -15.125 -7.343 -6.529 1.00 87.75 168 ARG A O 1
ATOM 1259 N N . GLU A 1 169 ? -13.419 -7.201 -8.010 1.00 84.19 169 GLU A N 1
ATOM 1260 C CA . GLU A 1 169 ? -14.085 -6.337 -8.966 1.00 84.19 169 GLU A CA 1
ATOM 1261 C C . GLU A 1 169 ? -14.733 -7.159 -10.083 1.00 84.19 169 GLU A C 1
ATOM 1263 O O . GLU A 1 169 ? -14.337 -8.288 -10.383 1.00 84.19 169 GLU A O 1
ATOM 1268 N N . ASN A 1 170 ? -15.744 -6.581 -10.733 1.00 75.50 170 ASN A N 1
ATOM 1269 C CA . ASN A 1 170 ? -16.509 -7.259 -11.786 1.00 75.50 170 ASN A CA 1
ATOM 1270 C C . ASN A 1 170 ? -15.663 -7.604 -13.027 1.00 75.50 170 ASN A C 1
ATOM 1272 O O . ASN A 1 170 ? -16.083 -8.424 -13.839 1.00 75.50 170 ASN A O 1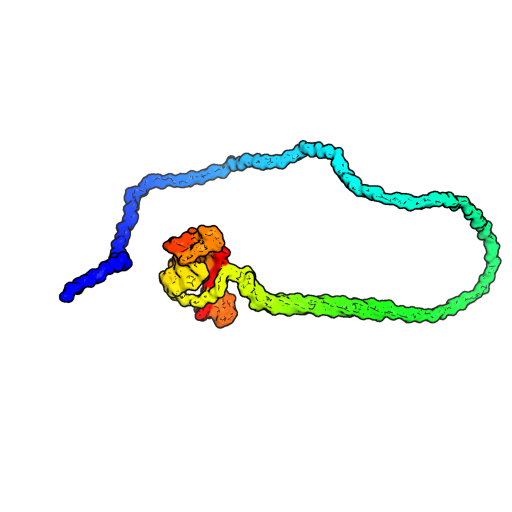
ATOM 1276 N N . VAL A 1 171 ? -14.487 -6.985 -13.175 1.00 76.75 171 VAL A N 1
ATOM 1277 C CA . VAL A 1 171 ? -13.596 -7.124 -14.339 1.00 76.75 171 VAL A CA 1
ATOM 1278 C C . VAL A 1 171 ? -12.408 -8.060 -14.059 1.00 76.75 171 VAL A C 1
ATOM 1280 O O . VAL A 1 171 ? -11.466 -8.116 -14.838 1.00 76.75 171 VAL A O 1
ATOM 1283 N N . GLY A 1 172 ? -12.451 -8.821 -12.959 1.00 79.12 172 GLY A N 1
ATOM 1284 C CA . GLY A 1 172 ? -11.417 -9.803 -12.613 1.00 79.12 172 GLY A CA 1
ATOM 1285 C C . GLY A 1 172 ? -10.259 -9.261 -11.772 1.00 79.12 172 GLY A C 1
ATOM 1286 O O . GLY A 1 172 ? -9.443 -10.061 -11.330 1.00 79.12 172 GLY A O 1
ATOM 1287 N N . GLY A 1 173 ? -10.218 -7.954 -11.497 1.00 86.69 173 GLY A N 1
ATOM 1288 C CA . GLY A 1 173 ? -9.280 -7.363 -10.542 1.00 86.69 173 GLY A CA 1
ATOM 1289 C C . GLY A 1 173 ? -9.638 -7.675 -9.086 1.00 86.69 173 GLY A C 1
ATOM 1290 O O . GLY A 1 173 ? -10.789 -8.001 -8.756 1.00 86.69 173 GLY A O 1
ATOM 1291 N N . SER A 1 174 ? -8.646 -7.561 -8.210 1.00 93.69 174 SER A N 1
ATOM 1292 C CA . SER A 1 174 ? -8.834 -7.576 -6.757 1.00 93.69 174 SER A CA 1
ATOM 1293 C C . SER A 1 174 ? -8.770 -6.159 -6.190 1.00 93.69 174 SER A C 1
ATOM 1295 O O . SER A 1 174 ? -8.098 -5.285 -6.727 1.00 93.69 174 SER A O 1
ATOM 1297 N N . THR A 1 175 ? -9.469 -5.933 -5.085 1.00 95.75 175 THR A N 1
ATOM 1298 C CA . THR A 1 175 ? -9.481 -4.651 -4.367 1.00 95.75 175 THR A CA 1
ATOM 1299 C C . THR A 1 175 ? -9.555 -4.916 -2.865 1.00 95.75 175 THR A C 1
ATOM 1301 O O . THR A 1 175 ? -9.882 -6.030 -2.456 1.00 95.75 175 THR A O 1
ATOM 1304 N N . ILE A 1 176 ? -9.291 -3.911 -2.035 1.00 96.44 176 ILE A N 1
ATOM 1305 C CA . ILE A 1 176 ? -9.540 -3.964 -0.592 1.00 96.44 176 ILE A CA 1
ATOM 1306 C C . ILE A 1 176 ? -10.744 -3.076 -0.292 1.00 96.44 176 ILE A C 1
ATOM 1308 O O . ILE A 1 176 ? -10.794 -1.906 -0.666 1.00 96.44 176 ILE A O 1
ATOM 1312 N N . LYS A 1 177 ? -11.745 -3.644 0.379 1.00 96.88 177 LYS A N 1
ATOM 1313 C CA . LYS A 1 177 ? -12.987 -2.959 0.741 1.00 96.88 177 LYS A CA 1
ATOM 1314 C C . LYS A 1 177 ? -12.958 -2.555 2.200 1.00 96.88 177 LYS A C 1
ATOM 1316 O O . LYS A 1 177 ? -12.508 -3.318 3.043 1.00 96.88 177 LYS A O 1
ATOM 1321 N N . GLY A 1 178 ? -13.524 -1.388 2.495 1.00 96.38 178 GLY A N 1
ATOM 1322 C CA . GLY A 1 178 ? -13.726 -0.933 3.870 1.00 96.38 178 GLY A CA 1
ATOM 1323 C C . GLY A 1 178 ? -12.468 -0.422 4.569 1.00 96.38 178 GLY A C 1
ATOM 1324 O O . GLY A 1 178 ? -12.559 -0.088 5.742 1.00 96.38 178 GLY A O 1
ATOM 1325 N N . LEU A 1 179 ? -11.334 -0.309 3.867 1.00 97.75 179 LEU A N 1
ATOM 1326 C CA . LEU A 1 179 ? -10.111 0.244 4.438 1.00 97.75 179 LEU A CA 1
ATOM 1327 C C . LEU A 1 179 ? -10.301 1.733 4.753 1.00 97.75 179 LEU A C 1
ATOM 1329 O O . LEU A 1 179 ? -10.546 2.560 3.866 1.00 97.75 179 LEU A O 1
ATOM 1333 N N . ARG A 1 180 ? -10.206 2.056 6.039 1.00 97.06 180 ARG A N 1
ATOM 1334 C CA . ARG A 1 180 ? -10.191 3.415 6.573 1.00 97.06 180 ARG A CA 1
ATOM 1335 C C . ARG A 1 180 ? -8.927 3.570 7.399 1.00 97.06 180 ARG A C 1
ATOM 1337 O O . ARG A 1 180 ? -8.598 2.671 8.162 1.00 97.06 180 ARG A O 1
ATOM 1344 N N . VAL A 1 181 ? -8.254 4.699 7.232 1.00 96.12 181 VAL A N 1
ATOM 1345 C CA . VAL A 1 181 ? -7.046 5.045 7.982 1.00 96.12 181 VAL A CA 1
ATOM 1346 C C . VAL A 1 181 ? -7.264 6.339 8.747 1.00 96.12 181 VAL A C 1
ATOM 1348 O O . VAL A 1 181 ? -7.980 7.217 8.258 1.00 96.12 181 VAL A O 1
ATOM 1351 N N . THR A 1 182 ? -6.650 6.453 9.920 1.00 95.62 182 THR A N 1
ATOM 1352 C CA . THR A 1 182 ? -6.646 7.643 10.775 1.00 95.62 182 THR A CA 1
ATOM 1353 C C . THR A 1 182 ? -5.210 8.082 11.003 1.00 95.62 182 THR A C 1
ATOM 1355 O O . THR A 1 182 ? -4.391 7.264 11.408 1.00 95.62 182 THR A O 1
ATOM 1358 N N . ALA A 1 183 ? -4.889 9.353 10.761 1.00 94.06 183 ALA A N 1
ATOM 1359 C CA . ALA A 1 183 ? -3.545 9.843 11.056 1.00 94.06 183 ALA A CA 1
ATOM 1360 C C . ALA A 1 183 ? -3.356 10.037 12.564 1.00 94.06 183 ALA A C 1
ATOM 1362 O O . ALA A 1 183 ? -4.168 10.686 13.225 1.00 94.06 183 ALA A O 1
ATOM 1363 N N . THR A 1 184 ? -2.278 9.491 13.107 1.00 93.69 184 THR A N 1
ATOM 1364 C CA . THR A 1 184 ? -1.873 9.633 14.510 1.00 93.69 184 THR A CA 1
ATOM 1365 C C . THR A 1 184 ? -0.733 10.630 14.685 1.00 93.69 184 THR A C 1
ATOM 1367 O O . THR A 1 184 ? -0.545 11.148 15.787 1.00 93.69 184 THR A O 1
ATOM 1370 N N . GLU A 1 185 ? -0.032 10.966 13.601 1.00 90.00 185 GLU A N 1
ATOM 1371 C CA . GLU A 1 185 ? 1.114 11.876 13.592 1.00 90.00 185 GLU A CA 1
ATOM 1372 C C . GLU A 1 185 ? 0.990 12.939 12.488 1.00 90.00 185 GLU A C 1
ATOM 1374 O O . GLU A 1 185 ? 0.212 12.804 11.540 1.00 90.00 185 GLU A O 1
ATOM 1379 N N . GLU A 1 186 ? 1.710 14.053 12.639 1.00 85.81 186 GLU A N 1
ATOM 1380 C CA . GLU A 1 186 ? 1.794 15.074 11.592 1.00 85.81 186 GLU A CA 1
ATOM 1381 C C . GLU A 1 186 ? 2.764 14.615 10.503 1.00 85.81 186 GLU A C 1
ATOM 1383 O O . GLU A 1 186 ? 3.829 14.073 10.797 1.00 85.81 186 GLU A O 1
ATOM 1388 N N . GLY A 1 187 ? 2.434 14.881 9.237 1.00 80.88 187 GLY A N 1
ATOM 1389 C CA . GLY A 1 187 ? 3.352 14.598 8.141 1.00 80.88 187 GLY A CA 1
ATOM 1390 C C . GLY A 1 187 ? 4.637 15.440 8.234 1.00 80.88 187 GLY A C 1
ATOM 1391 O O . GLY A 1 187 ? 4.662 16.471 8.914 1.00 80.88 187 GLY A O 1
ATOM 1392 N N . PRO A 1 188 ? 5.697 15.088 7.480 1.00 73.69 188 PRO A N 1
ATOM 1393 C CA . PRO A 1 188 ? 7.036 15.688 7.597 1.00 73.69 188 PRO A CA 1
ATOM 1394 C C . PRO A 1 188 ? 7.103 17.218 7.448 1.00 73.69 188 PRO A C 1
ATOM 1396 O O . PRO A 1 188 ? 8.091 17.845 7.830 1.00 73.69 188 PRO A O 1
ATOM 1399 N N . LEU A 1 189 ? 6.069 17.828 6.863 1.00 73.06 189 LEU A N 1
ATOM 1400 C CA . LEU A 1 189 ? 5.968 19.266 6.605 1.00 73.06 189 LEU A CA 1
ATOM 1401 C C . LEU A 1 189 ? 4.898 19.967 7.459 1.00 73.06 189 LEU A C 1
ATOM 1403 O O . LEU A 1 189 ? 4.494 21.082 7.125 1.00 73.06 189 LEU A O 1
ATOM 1407 N N . GLY A 1 190 ? 4.398 19.325 8.521 1.00 69.44 190 GLY A N 1
ATOM 1408 C CA . GLY A 1 190 ? 3.241 19.819 9.282 1.00 69.44 190 GLY A CA 1
ATOM 1409 C C . GLY A 1 190 ? 1.944 19.820 8.463 1.00 69.44 190 GLY A C 1
ATOM 1410 O O . GLY A 1 190 ? 0.981 20.505 8.801 1.00 69.44 190 GLY A O 1
ATOM 1411 N N . SER A 1 191 ? 1.931 19.100 7.340 1.00 71.50 191 SER A N 1
ATOM 1412 C CA . SER A 1 191 ? 0.742 18.848 6.534 1.00 71.50 191 SER A CA 1
ATOM 1413 C C . SER A 1 191 ? 0.120 17.516 6.938 1.00 71.50 191 SER A C 1
ATOM 1415 O O . SER A 1 191 ? 0.786 16.680 7.549 1.00 71.50 191 SER A O 1
ATOM 1417 N N . GLY A 1 192 ? -1.133 17.278 6.550 1.00 72.81 192 GLY A N 1
ATOM 1418 C CA . GLY A 1 192 ? -1.706 15.944 6.703 1.00 72.81 192 GLY A CA 1
ATOM 1419 C C . GLY A 1 192 ? -0.882 14.887 5.955 1.00 72.81 192 GLY A C 1
ATOM 1420 O O . GLY A 1 192 ? -0.149 15.208 5.008 1.00 72.81 192 GLY A O 1
ATOM 1421 N N . ILE A 1 193 ? -0.994 13.634 6.379 1.00 79.06 193 ILE A N 1
ATOM 1422 C CA . ILE A 1 193 ? -0.284 12.512 5.762 1.00 79.06 193 ILE A CA 1
ATOM 1423 C C . ILE A 1 193 ? -1.026 12.145 4.470 1.00 79.06 193 ILE A C 1
ATOM 1425 O O . ILE A 1 193 ? -2.237 11.907 4.481 1.00 79.06 193 ILE A O 1
ATOM 1429 N N . SER A 1 194 ? -0.321 12.162 3.335 1.00 68.12 194 SER A N 1
ATOM 1430 C CA . SER A 1 194 ? -0.831 11.572 2.095 1.00 68.12 194 SER A CA 1
ATOM 1431 C C . SER A 1 194 ? -0.710 10.063 2.234 1.00 68.12 194 SER A C 1
ATOM 1433 O O . SER A 1 194 ? 0.390 9.550 2.391 1.00 68.12 194 SER A O 1
ATOM 1435 N N . SER A 1 195 ? -1.831 9.351 2.199 1.00 78.44 195 SER A N 1
ATOM 1436 C CA . SER A 1 195 ? -1.840 7.909 2.421 1.00 78.44 195 SER A CA 1
ATOM 1437 C C . SER A 1 195 ? -1.759 7.185 1.081 1.00 78.44 195 SER A C 1
ATOM 1439 O O . SER A 1 195 ? -2.752 7.079 0.360 1.00 78.44 195 SER A O 1
ATOM 1441 N N . VAL A 1 196 ? -0.574 6.682 0.726 1.00 90.19 196 VAL A N 1
ATOM 1442 C CA . VAL A 1 196 ? -0.469 5.591 -0.248 1.00 90.19 196 VAL A CA 1
ATOM 1443 C C . VAL A 1 196 ? 0.033 4.354 0.468 1.00 90.19 196 VAL A C 1
ATOM 1445 O O . VAL A 1 196 ? 1.185 4.300 0.880 1.00 90.19 196 VAL A O 1
ATOM 1448 N N . LEU A 1 197 ? -0.842 3.361 0.596 1.00 93.50 197 LEU A N 1
ATOM 1449 C CA . LEU A 1 197 ? -0.521 2.055 1.155 1.00 93.50 197 LEU A CA 1
ATOM 1450 C C . LEU A 1 197 ? -0.414 1.027 0.032 1.00 93.50 197 LEU A C 1
ATOM 1452 O O . LEU A 1 197 ? -1.237 0.989 -0.882 1.00 93.50 197 LEU A O 1
ATOM 1456 N N . ILE A 1 198 ? 0.591 0.171 0.115 1.00 94.44 198 ILE A N 1
ATOM 1457 C CA . ILE A 1 198 ? 0.859 -0.908 -0.827 1.00 94.44 198 ILE A CA 1
ATOM 1458 C C . ILE A 1 198 ? 0.748 -2.222 -0.064 1.00 94.44 198 ILE A C 1
ATOM 1460 O O . ILE A 1 198 ? 1.583 -2.527 0.787 1.00 94.44 198 ILE A O 1
ATOM 1464 N N . PHE A 1 199 ? -0.271 -3.008 -0.396 1.00 95.69 199 PHE A N 1
ATOM 1465 C CA . PHE A 1 199 ? -0.478 -4.349 0.135 1.00 95.69 199 PHE A CA 1
ATOM 1466 C C . PHE A 1 199 ? 0.156 -5.359 -0.814 1.00 95.69 199 PHE A C 1
ATOM 1468 O O . PHE A 1 199 ? -0.261 -5.480 -1.968 1.00 95.69 199 PHE A O 1
ATOM 1475 N N . ARG A 1 200 ? 1.149 -6.095 -0.327 1.00 95.12 200 ARG A N 1
ATOM 1476 C CA . ARG A 1 200 ? 1.842 -7.155 -1.062 1.00 95.12 200 ARG A CA 1
ATOM 1477 C C . ARG A 1 200 ? 1.448 -8.506 -0.498 1.00 95.12 200 ARG A C 1
ATOM 1479 O O . ARG A 1 200 ? 1.533 -8.723 0.708 1.00 95.12 200 ARG A O 1
ATOM 1486 N N . PHE A 1 201 ? 1.036 -9.403 -1.380 1.00 95.44 201 PHE A N 1
ATOM 1487 C CA . PHE A 1 201 ? 0.580 -10.744 -1.039 1.00 95.44 201 PHE A CA 1
ATOM 1488 C C . PHE A 1 201 ? 1.686 -11.730 -1.377 1.00 95.44 201 PHE A C 1
ATOM 1490 O O . PHE A 1 201 ? 2.180 -11.739 -2.507 1.00 95.44 201 PHE A O 1
ATOM 1497 N N . TYR A 1 202 ? 2.064 -12.562 -0.415 1.00 94.94 202 TYR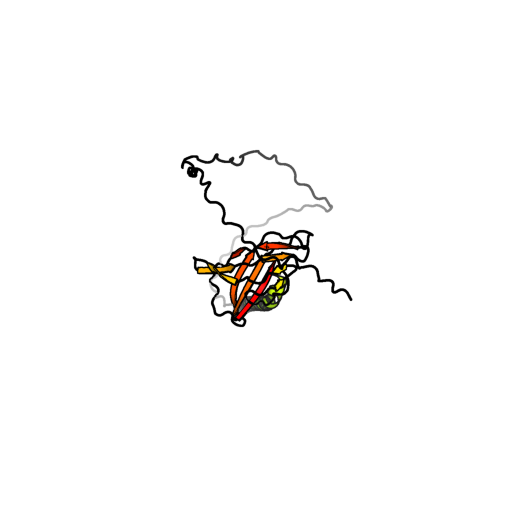 A N 1
ATOM 1498 C CA . TYR A 1 202 ? 3.160 -13.510 -0.564 1.00 94.94 202 TYR A CA 1
ATOM 1499 C C . TYR A 1 202 ? 2.665 -14.952 -0.537 1.00 94.94 202 TYR A C 1
ATOM 1501 O O . TYR A 1 202 ? 1.726 -15.264 0.188 1.00 94.94 202 TYR A O 1
ATOM 1509 N N . ALA A 1 203 ? 3.301 -15.806 -1.342 1.00 95.00 203 ALA A N 1
ATOM 1510 C CA . ALA A 1 203 ? 3.267 -17.261 -1.209 1.00 95.00 203 ALA A CA 1
ATOM 1511 C C . ALA A 1 203 ? 4.670 -17.737 -0.807 1.00 95.00 203 ALA A C 1
ATOM 1513 O O . ALA A 1 203 ? 5.578 -17.829 -1.643 1.00 95.00 203 ALA A O 1
ATOM 1514 N N . GLY A 1 204 ? 4.883 -17.989 0.483 1.00 94.19 204 GLY A N 1
ATOM 1515 C CA . GLY A 1 204 ? 6.215 -18.180 1.047 1.00 94.19 204 GLY A CA 1
ATOM 1516 C C . GLY A 1 204 ? 7.055 -16.905 0.915 1.00 94.19 204 GLY A C 1
ATOM 1517 O O . GLY A 1 204 ? 6.785 -15.907 1.567 1.00 94.19 204 GLY A O 1
ATOM 1518 N N . SER A 1 205 ? 8.095 -16.925 0.074 1.00 90.94 205 SER A N 1
ATOM 1519 C CA . SER A 1 205 ? 8.973 -15.761 -0.152 1.00 90.94 205 SER A CA 1
ATOM 1520 C C . SER A 1 205 ? 8.694 -15.005 -1.455 1.00 90.94 205 SER A C 1
ATOM 1522 O O . SER A 1 205 ? 9.388 -14.036 -1.757 1.00 90.94 205 SER A O 1
ATOM 1524 N N . GLU A 1 206 ? 7.737 -15.458 -2.265 1.00 91.81 206 GLU A N 1
ATOM 1525 C CA . GLU A 1 206 ? 7.421 -14.857 -3.563 1.00 91.81 206 GLU A CA 1
ATOM 1526 C C . GLU A 1 206 ? 6.268 -13.859 -3.424 1.00 91.81 206 GLU A C 1
ATOM 1528 O O . GLU A 1 206 ? 5.208 -14.226 -2.925 1.00 91.81 206 GLU A O 1
ATOM 1533 N N . ASN A 1 207 ? 6.456 -12.613 -3.878 1.00 93.88 207 ASN A N 1
ATOM 1534 C CA . ASN A 1 207 ? 5.361 -11.648 -4.017 1.00 93.88 207 ASN A CA 1
ATOM 1535 C C . ASN A 1 207 ? 4.527 -12.031 -5.248 1.00 93.88 207 ASN A C 1
ATOM 1537 O O . ASN A 1 207 ? 5.006 -11.923 -6.378 1.00 93.88 207 ASN A O 1
ATOM 1541 N N . ILE A 1 208 ? 3.296 -12.484 -5.017 1.00 94.44 208 ILE A N 1
ATOM 1542 C CA . ILE A 1 208 ? 2.403 -12.999 -6.060 1.00 94.44 208 ILE A CA 1
ATOM 1543 C C . ILE A 1 208 ? 1.348 -11.987 -6.515 1.00 94.44 208 ILE A C 1
ATOM 1545 O O . ILE A 1 208 ? 0.686 -12.233 -7.524 1.00 94.44 208 ILE A O 1
ATOM 1549 N N . ALA A 1 209 ? 1.141 -10.897 -5.769 1.00 94.06 209 ALA A N 1
ATOM 1550 C CA . ALA A 1 209 ? 0.211 -9.834 -6.135 1.00 94.06 209 ALA A CA 1
ATOM 1551 C C . ALA A 1 209 ? 0.433 -8.562 -5.306 1.00 94.06 209 ALA A C 1
ATOM 1553 O O . ALA A 1 209 ? 0.859 -8.610 -4.152 1.00 94.06 209 ALA A O 1
ATOM 1554 N N . GLU A 1 210 ? 0.037 -7.426 -5.876 1.00 94.81 210 GLU A N 1
ATOM 1555 C CA . GLU A 1 210 ? 0.093 -6.122 -5.223 1.00 94.81 210 GLU A CA 1
ATOM 1556 C C . GLU A 1 210 ? -1.247 -5.385 -5.380 1.00 94.81 210 GLU A C 1
ATOM 1558 O O . GLU A 1 210 ? -1.866 -5.412 -6.449 1.00 94.81 210 GLU A O 1
ATOM 1563 N N . ILE A 1 211 ? -1.708 -4.739 -4.307 1.00 95.44 211 ILE A N 1
ATOM 1564 C CA . ILE A 1 211 ? -2.836 -3.801 -4.317 1.00 95.44 211 ILE A CA 1
ATOM 1565 C C . ILE A 1 211 ? -2.327 -2.452 -3.818 1.00 95.44 211 ILE A C 1
ATOM 1567 O O . ILE A 1 211 ? -1.796 -2.352 -2.711 1.00 95.44 211 ILE A O 1
ATOM 1571 N N . THR A 1 212 ? -2.538 -1.405 -4.610 1.00 95.25 212 THR A N 1
ATOM 1572 C CA . THR A 1 212 ? -2.237 -0.029 -4.210 1.00 95.25 212 THR A CA 1
ATOM 1573 C C . THR A 1 212 ? -3.512 0.643 -3.725 1.00 95.25 212 THR A C 1
ATOM 1575 O O . THR A 1 212 ? -4.521 0.674 -4.430 1.00 95.25 212 THR A O 1
ATOM 1578 N N . CYS A 1 213 ? -3.462 1.195 -2.521 1.00 95.62 213 CYS A N 1
ATOM 1579 C CA . CYS A 1 213 ? -4.526 1.958 -1.898 1.00 95.62 213 CYS A CA 1
ATOM 1580 C C . CYS A 1 213 ? -4.081 3.410 -1.761 1.00 95.62 213 CYS A C 1
ATOM 1582 O O . CYS A 1 213 ? -3.047 3.678 -1.158 1.00 95.62 213 CYS A O 1
ATOM 1584 N N . SER A 1 214 ? -4.874 4.347 -2.268 1.00 94.31 214 SER A N 1
ATOM 1585 C CA . SER A 1 214 ? -4.630 5.784 -2.117 1.00 94.31 214 SER A CA 1
ATOM 1586 C C . SER A 1 214 ? -5.790 6.459 -1.399 1.00 94.31 214 SER A C 1
ATOM 1588 O O . SER A 1 214 ? -6.949 6.170 -1.700 1.00 94.31 214 SER A O 1
ATOM 1590 N N . GLY A 1 215 ? -5.490 7.368 -0.479 1.00 91.69 215 GLY A N 1
ATOM 1591 C CA . GLY A 1 215 ? -6.471 8.194 0.217 1.00 91.69 215 GLY A CA 1
ATOM 1592 C C . GLY A 1 215 ? -6.225 9.685 0.014 1.00 91.69 215 GLY A C 1
ATOM 1593 O O . GLY A 1 215 ? -5.229 10.113 -0.570 1.00 91.69 215 GLY A O 1
ATOM 1594 N N . ASN A 1 216 ? -7.156 10.496 0.518 1.00 89.88 216 ASN A N 1
ATOM 1595 C CA . ASN A 1 216 ? -6.937 11.934 0.632 1.00 89.88 216 ASN A CA 1
ATOM 1596 C C . ASN A 1 216 ? -5.911 12.231 1.734 1.00 89.88 216 ASN A C 1
ATOM 1598 O O . ASN A 1 216 ? -5.635 11.396 2.597 1.00 89.88 216 ASN A O 1
ATOM 1602 N N . GLN A 1 217 ? -5.387 13.454 1.726 1.00 88.06 217 GLN A N 1
ATOM 1603 C CA . GLN A 1 217 ? -4.564 13.953 2.818 1.00 88.06 217 GLN A CA 1
ATOM 1604 C C . GLN A 1 217 ? -5.398 14.027 4.108 1.00 88.06 217 GLN A C 1
ATOM 1606 O O . GLN A 1 217 ? -6.483 14.611 4.097 1.00 88.06 217 GLN A O 1
ATOM 1611 N N . VAL A 1 218 ? -4.896 13.436 5.195 1.00 90.19 218 VAL A N 1
ATOM 1612 C CA . VAL A 1 218 ? -5.573 13.385 6.506 1.00 90.19 218 VAL A CA 1
ATOM 1613 C C . VAL A 1 218 ? -4.753 14.099 7.576 1.00 90.19 218 VAL A C 1
ATOM 1615 O O . VAL A 1 218 ? -3.557 13.842 7.711 1.00 90.19 218 VAL A O 1
ATOM 1618 N N . GLY A 1 219 ? -5.371 15.023 8.316 1.00 91.62 219 GLY A N 1
ATOM 1619 C CA . GLY A 1 219 ? -4.759 15.636 9.497 1.00 91.62 219 GLY A CA 1
ATOM 1620 C C . GLY A 1 219 ? -4.775 14.705 10.714 1.00 91.62 219 GLY A C 1
ATOM 1621 O O . GLY A 1 219 ? -5.500 13.713 10.735 1.00 91.62 219 GLY A O 1
ATOM 1622 N N . VAL A 1 220 ? -4.001 15.034 11.752 1.00 94.88 220 VAL A N 1
ATOM 1623 C CA . VAL A 1 220 ? -3.950 14.248 13.000 1.00 94.88 220 VAL A CA 1
ATOM 1624 C C . VAL A 1 220 ? -5.344 14.103 13.613 1.00 94.88 220 VAL A C 1
ATOM 1626 O O . VAL A 1 220 ? -6.035 15.090 13.863 1.00 94.88 220 VAL A O 1
ATOM 1629 N N . GLY A 1 221 ? -5.743 12.862 13.877 1.00 94.19 221 GLY A N 1
ATOM 1630 C CA . GLY A 1 221 ? -7.057 12.484 14.391 1.00 94.19 221 GLY A CA 1
ATOM 1631 C C . GLY A 1 221 ? -8.166 12.442 13.336 1.00 94.19 221 GLY A C 1
ATOM 1632 O O . GLY A 1 221 ? -9.291 12.067 13.667 1.00 94.19 221 GLY A O 1
ATOM 1633 N N . GLU A 1 222 ? -7.887 12.805 12.082 1.00 94.94 222 GLU A N 1
ATOM 1634 C CA . GLU A 1 222 ? -8.837 12.684 10.978 1.00 94.94 222 GLU A CA 1
ATOM 1635 C C . GLU A 1 222 ? -8.712 11.322 10.298 1.00 94.94 222 GLU A C 1
ATOM 1637 O O . GLU A 1 222 ? -7.616 10.783 10.136 1.00 94.94 222 GLU A O 1
ATOM 1642 N N . SER A 1 223 ? -9.851 10.791 9.845 1.00 95.06 223 SER A N 1
ATOM 1643 C CA . SER A 1 223 ? -9.903 9.522 9.124 1.00 95.06 223 SER A CA 1
ATOM 1644 C C . SER A 1 223 ? -10.351 9.704 7.676 1.00 95.06 223 SER A C 1
ATOM 1646 O O . SER A 1 223 ? -11.349 10.379 7.413 1.00 95.06 223 SER A O 1
ATOM 1648 N N . SER A 1 224 ? -9.716 8.994 6.743 1.00 95.38 224 SER A N 1
ATOM 1649 C CA . SER A 1 224 ? -10.163 8.892 5.347 1.00 95.38 224 SER A CA 1
ATOM 1650 C C . SER A 1 224 ? -10.371 7.440 4.948 1.00 95.38 224 SER A C 1
ATOM 1652 O O . SER A 1 224 ? -9.675 6.533 5.401 1.00 95.38 224 SER A O 1
ATOM 1654 N N . ARG A 1 225 ? -11.348 7.216 4.066 1.00 96.56 225 ARG A N 1
ATOM 1655 C CA . ARG A 1 225 ? -11.428 5.958 3.320 1.00 96.56 225 ARG A CA 1
ATOM 1656 C C . ARG A 1 225 ? -10.337 5.937 2.256 1.00 96.56 225 ARG A C 1
ATOM 1658 O O . ARG A 1 225 ? -9.969 6.992 1.736 1.00 96.56 225 ARG A O 1
ATOM 1665 N N . MET A 1 226 ? -9.862 4.738 1.964 1.00 95.69 226 MET A N 1
ATOM 1666 C CA . MET A 1 226 ? -8.871 4.480 0.931 1.00 95.69 226 MET A CA 1
ATOM 1667 C C . MET A 1 226 ? -9.559 3.902 -0.304 1.00 95.69 226 MET A C 1
ATOM 1669 O O . MET A 1 226 ? -10.430 3.036 -0.179 1.00 95.69 226 MET A O 1
ATOM 1673 N N . ASP A 1 227 ? -9.138 4.349 -1.481 1.00 95.38 227 ASP A N 1
ATOM 1674 C CA . ASP A 1 227 ? -9.512 3.759 -2.760 1.00 95.38 227 ASP A CA 1
ATOM 1675 C C . ASP A 1 227 ? -8.403 2.804 -3.200 1.00 95.38 227 ASP A C 1
ATOM 1677 O O . ASP A 1 227 ? -7.257 3.207 -3.403 1.00 95.38 227 ASP A O 1
ATOM 1681 N N . CYS A 1 228 ? -8.745 1.523 -3.305 1.00 95.69 228 CYS A N 1
ATOM 1682 C CA . CYS A 1 228 ? -7.797 0.450 -3.564 1.00 95.69 228 CYS A CA 1
ATOM 1683 C C . CYS A 1 228 ? -8.003 -0.143 -4.952 1.00 95.69 228 CYS A C 1
ATOM 1685 O O . CYS A 1 228 ? -9.118 -0.525 -5.314 1.00 95.69 228 CYS A O 1
ATOM 1687 N N . PHE A 1 229 ? -6.916 -0.281 -5.699 1.00 91.50 229 PHE A N 1
ATOM 1688 C CA . PHE A 1 229 ? -6.924 -0.813 -7.051 1.00 91.50 229 PHE A CA 1
ATOM 1689 C C . PHE A 1 229 ? -5.774 -1.801 -7.255 1.00 91.50 229 PHE A C 1
ATOM 1691 O O . PHE A 1 229 ? -4.665 -1.616 -6.750 1.00 91.50 229 PHE A O 1
ATOM 1698 N N . SER A 1 230 ? -6.045 -2.836 -8.045 1.00 91.94 230 SER A N 1
ATOM 1699 C CA . SER A 1 230 ? -5.023 -3.696 -8.627 1.00 91.94 230 SER A CA 1
ATOM 1700 C C . SER A 1 230 ? -5.379 -4.017 -10.068 1.00 91.94 230 SER A C 1
ATOM 1702 O O . SER A 1 230 ? -6.539 -4.280 -10.396 1.00 91.94 230 SER A O 1
ATOM 1704 N N . ALA A 1 231 ? -4.363 -3.999 -10.927 1.00 84.31 231 ALA A N 1
ATOM 1705 C CA . ALA A 1 231 ? -4.503 -4.434 -12.309 1.00 84.31 231 ALA A CA 1
ATOM 1706 C C . ALA A 1 231 ? -4.646 -5.961 -12.413 1.00 84.31 231 ALA A C 1
ATOM 1708 O O . ALA A 1 231 ? -5.242 -6.453 -13.373 1.00 84.31 231 ALA A O 1
ATOM 1709 N N . ASP A 1 232 ? -4.143 -6.694 -11.417 1.00 84.75 232 ASP A N 1
ATOM 1710 C CA . ASP A 1 232 ? -4.049 -8.145 -11.431 1.00 84.75 232 ASP A CA 1
ATOM 1711 C C . ASP A 1 232 ? -5.004 -8.793 -10.418 1.00 84.75 232 ASP A C 1
ATOM 1713 O O . ASP A 1 232 ? -5.423 -8.217 -9.409 1.00 84.75 232 ASP A O 1
ATOM 1717 N N . ALA A 1 233 ? -5.382 -10.038 -10.702 1.00 88.44 233 ALA A N 1
ATOM 1718 C CA . ALA A 1 233 ? -6.161 -10.840 -9.773 1.00 88.44 233 ALA A CA 1
ATOM 1719 C C . ALA A 1 233 ? -5.243 -11.379 -8.671 1.00 88.44 233 ALA A C 1
ATOM 1721 O O . ALA A 1 233 ? -4.280 -12.084 -8.964 1.00 88.44 233 ALA A O 1
ATOM 1722 N N . VAL A 1 234 ? -5.588 -11.141 -7.405 1.00 90.50 234 VAL A N 1
ATOM 1723 C CA . VAL A 1 234 ? -4.871 -11.751 -6.273 1.00 90.50 234 VAL A CA 1
ATOM 1724 C C . VAL A 1 234 ? -5.205 -13.251 -6.210 1.00 90.50 234 VAL A C 1
ATOM 1726 O O . VAL A 1 234 ? -6.383 -13.608 -6.044 1.00 90.50 234 VAL A O 1
ATOM 1729 N N . PRO A 1 235 ? -4.216 -14.158 -6.345 1.00 88.94 235 PRO A N 1
ATOM 1730 C CA . PRO A 1 235 ? -4.446 -15.597 -6.242 1.00 88.94 235 PRO A CA 1
ATOM 1731 C C . PRO A 1 235 ? -4.913 -15.987 -4.833 1.00 88.94 235 PRO A C 1
ATOM 1733 O O . PRO A 1 235 ? -4.510 -15.385 -3.852 1.00 88.94 235 PRO A O 1
ATOM 1736 N N . ARG A 1 236 ? -5.709 -17.055 -4.688 1.00 85.31 236 ARG A N 1
ATOM 1737 C CA . ARG A 1 236 ? -6.177 -17.545 -3.366 1.00 85.31 236 ARG A CA 1
ATOM 1738 C C . ARG A 1 236 ? -5.103 -18.266 -2.529 1.00 85.31 236 ARG A C 1
ATOM 1740 O O . ARG A 1 236 ? -5.444 -18.876 -1.525 1.00 85.31 236 ARG A O 1
ATOM 1747 N N . GLY A 1 237 ? -3.858 -18.293 -2.994 1.00 89.62 237 GLY A N 1
ATOM 1748 C CA . GLY A 1 237 ? -2.775 -19.100 -2.429 1.00 89.62 237 GLY A CA 1
ATOM 1749 C C . GLY A 1 237 ? -1.719 -18.303 -1.671 1.00 89.62 237 GLY A C 1
ATOM 1750 O O . GLY A 1 237 ? -0.622 -18.826 -1.520 1.00 89.62 237 GLY A O 1
ATOM 1751 N N . TYR A 1 238 ? -2.011 -17.064 -1.265 1.00 94.00 238 TYR A N 1
ATOM 1752 C CA . TYR A 1 238 ? -1.112 -16.319 -0.385 1.00 94.00 238 TYR A CA 1
ATOM 1753 C C . TYR A 1 238 ? -1.241 -16.810 1.060 1.00 94.00 238 TYR A C 1
ATOM 1755 O O . TYR A 1 238 ? -2.322 -17.226 1.486 1.00 94.00 238 TYR A O 1
ATOM 1763 N N . ASP A 1 239 ? -0.145 -16.749 1.801 1.00 95.50 239 ASP A N 1
ATOM 1764 C CA . ASP A 1 239 ? -0.052 -17.065 3.227 1.00 95.50 239 ASP A CA 1
ATOM 1765 C C . ASP A 1 239 ? 0.321 -15.846 4.081 1.00 95.50 239 ASP A C 1
ATOM 1767 O O . ASP A 1 239 ? 0.153 -15.888 5.297 1.00 95.50 239 ASP A O 1
ATOM 1771 N N . GLU A 1 240 ? 0.756 -14.747 3.461 1.00 95.69 240 GLU A N 1
ATOM 1772 C CA . GLU A 1 240 ? 1.174 -13.539 4.172 1.00 95.69 240 GLU A CA 1
ATOM 1773 C C . GLU A 1 240 ? 0.792 -12.264 3.403 1.00 95.69 240 GLU A C 1
ATOM 1775 O O . GLU A 1 240 ? 0.864 -12.214 2.170 1.00 95.69 240 GLU A O 1
ATOM 1780 N N . ILE A 1 241 ? 0.390 -11.222 4.137 1.00 96.62 241 ILE A N 1
ATOM 1781 C CA . ILE A 1 241 ? 0.133 -9.880 3.604 1.00 96.62 241 ILE A CA 1
ATOM 1782 C C . ILE A 1 241 ? 1.100 -8.914 4.285 1.00 96.62 241 ILE A C 1
ATOM 1784 O O . ILE A 1 241 ? 1.133 -8.834 5.513 1.00 96.62 241 ILE A O 1
ATOM 1788 N N . ARG A 1 242 ? 1.866 -8.159 3.495 1.00 96.38 242 ARG A N 1
ATOM 1789 C CA . ARG A 1 242 ? 2.722 -7.072 3.988 1.00 96.38 242 ARG A CA 1
ATOM 1790 C C . ARG A 1 242 ? 2.204 -5.730 3.516 1.00 96.38 242 ARG A C 1
ATOM 1792 O O . ARG A 1 242 ? 1.906 -5.578 2.331 1.00 96.38 242 ARG A O 1
ATOM 1799 N N . VAL A 1 243 ? 2.159 -4.757 4.414 1.00 94.88 243 VAL A N 1
ATOM 1800 C CA . VAL A 1 243 ? 1.778 -3.379 4.101 1.00 94.88 243 VAL A CA 1
ATOM 1801 C C . VAL A 1 243 ? 3.009 -2.490 4.179 1.00 94.88 243 VAL A C 1
ATOM 1803 O O . VAL A 1 243 ? 3.692 -2.472 5.197 1.00 94.88 243 VAL A O 1
ATOM 1806 N N . GLY A 1 244 ? 3.287 -1.782 3.088 1.00 92.12 244 GLY A N 1
ATOM 1807 C CA . GLY A 1 244 ? 4.252 -0.681 3.018 1.00 92.12 244 GLY A CA 1
ATOM 1808 C C . GLY A 1 244 ? 3.591 0.571 2.435 1.00 92.12 244 GLY A C 1
ATOM 1809 O O . GLY A 1 244 ? 2.388 0.549 2.167 1.00 92.12 244 GLY A O 1
ATOM 1810 N N . GLY A 1 245 ? 4.335 1.645 2.166 1.00 85.94 245 GLY A N 1
ATOM 1811 C CA . GLY A 1 245 ? 3.726 2.840 1.572 1.00 85.94 245 GLY A CA 1
ATOM 1812 C C . GLY A 1 245 ? 4.609 4.083 1.549 1.00 85.94 245 GLY A C 1
ATOM 1813 O O . GLY A 1 245 ? 5.559 4.172 2.304 1.00 85.94 245 GLY A O 1
ATOM 1814 N N . TYR A 1 246 ? 4.284 5.065 0.704 1.00 75.88 246 TYR A N 1
ATOM 1815 C CA . TYR A 1 246 ? 4.937 6.387 0.713 1.00 75.88 246 TYR A CA 1
ATOM 1816 C C . TYR A 1 246 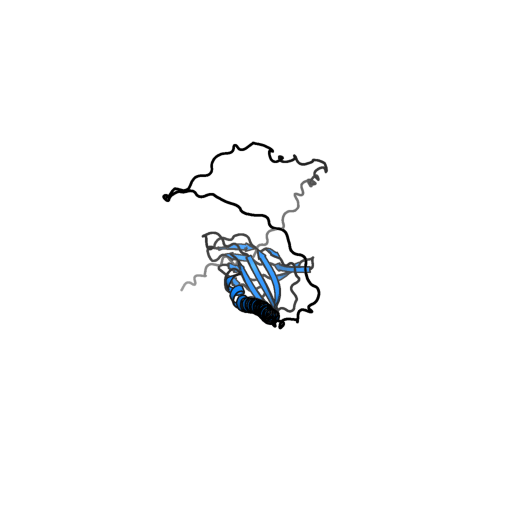? 4.080 7.462 1.345 1.00 75.88 246 TYR A C 1
ATOM 1818 O O . TYR A 1 246 ? 2.856 7.452 1.207 1.00 75.88 246 TYR A O 1
ATOM 1826 N N . PHE A 1 247 ? 4.789 8.457 1.876 1.00 61.16 247 PHE A N 1
ATOM 1827 C CA . PHE A 1 247 ? 4.302 9.743 2.357 1.00 61.16 247 PHE A CA 1
ATOM 1828 C C . PHE A 1 247 ? 5.156 10.883 1.792 1.00 61.16 247 PHE A C 1
ATOM 1830 O O . PHE A 1 247 ? 6.377 10.680 1.582 1.00 61.16 247 PHE A O 1
#